Protein AF-A0A0R3S668-F1 (afdb_monomer_lite)

Organism: NCBI:txid1147741

Secondary structure (DSSP, 8-state):
-----------------------------TT-TTTTTHHHHHHHHHHHHHHHHHHHHTBTTB-HHHHSHHHHHHHHHHHHHHHT--S-B-TTS-BHHHHHHTSSSS-HHHHHHHIIIIIIIITTTGGGTEEEE--TTTT--EEEE-HHHHHHHHHHHHHHHHHHHHHHTT--HHHHHHHHHHHHHHHHHHHHHHHHSTT----HHHHT-

Radius of gyration: 26.22 Å; chains: 1; bounding box: 79×52×67 Å

Structure (mmCIF, N/CA/C/O backbone):
data_AF-A0A0R3S668-F1
#
_entry.id   AF-A0A0R3S668-F1
#
loop_
_atom_site.group_PDB
_atom_site.id
_atom_site.type_symbol
_atom_site.label_atom_id
_atom_site.label_alt_id
_atom_site.label_comp_id
_atom_site.label_asym_id
_atom_site.label_entity_id
_atom_site.label_seq_id
_atom_site.pdbx_PDB_ins_code
_atom_site.Cartn_x
_atom_site.Cartn_y
_atom_site.Cartn_z
_atom_site.occupancy
_atom_site.B_iso_or_equiv
_atom_site.auth_seq_id
_atom_site.auth_comp_id
_atom_site.auth_asym_id
_atom_site.auth_atom_id
_atom_site.pdbx_PDB_model_num
ATOM 1 N N . MET A 1 1 ? 61.914 35.971 29.737 1.00 39.00 1 MET A N 1
ATOM 2 C CA . MET A 1 1 ? 60.901 35.177 30.468 1.00 39.00 1 MET A CA 1
ATOM 3 C C . MET A 1 1 ? 59.552 35.846 30.285 1.00 39.00 1 MET A C 1
ATOM 5 O O . MET A 1 1 ? 59.518 37.068 30.284 1.00 39.00 1 MET A O 1
ATOM 9 N N . ASN A 1 2 ? 58.504 35.030 30.159 1.00 34.09 2 ASN A N 1
ATOM 10 C CA . ASN A 1 2 ? 57.073 35.350 30.029 1.00 34.09 2 ASN A CA 1
ATOM 11 C C . ASN A 1 2 ? 56.523 35.367 28.599 1.00 34.09 2 ASN A C 1
ATOM 13 O O . ASN A 1 2 ? 56.751 36.284 27.821 1.00 34.09 2 ASN A O 1
ATOM 17 N N . GLY A 1 3 ? 55.750 34.321 28.311 1.00 33.59 3 GLY A N 1
ATOM 18 C CA . GLY A 1 3 ? 54.949 34.140 27.106 1.00 33.59 3 GLY A CA 1
ATOM 19 C C . GLY A 1 3 ? 54.293 32.760 27.122 1.00 33.59 3 GLY A C 1
ATOM 20 O O . GLY A 1 3 ? 54.564 31.943 26.253 1.00 33.59 3 GLY A O 1
ATOM 21 N N . VAL A 1 4 ? 53.521 32.461 28.174 1.00 37.25 4 VAL A N 1
ATOM 22 C CA . VAL A 1 4 ? 52.758 31.210 28.303 1.00 37.25 4 VAL A CA 1
ATOM 23 C C . VAL A 1 4 ? 51.516 31.323 27.423 1.00 37.25 4 VAL A C 1
ATOM 25 O O . VAL A 1 4 ? 50.639 32.141 27.684 1.00 37.25 4 VAL A O 1
ATOM 28 N N . VAL A 1 5 ? 51.457 30.506 26.375 1.00 38.22 5 VAL A N 1
ATOM 29 C CA . VAL A 1 5 ? 50.280 30.327 25.522 1.00 38.22 5 VAL A CA 1
ATOM 30 C C . VAL A 1 5 ? 49.448 29.193 26.119 1.00 38.22 5 VAL A C 1
ATOM 32 O O . VAL A 1 5 ? 49.877 28.043 26.114 1.00 38.22 5 VAL A O 1
ATOM 35 N N . ALA A 1 6 ? 48.268 29.516 26.647 1.00 39.25 6 ALA A N 1
ATOM 36 C CA . ALA A 1 6 ? 47.275 28.544 27.094 1.00 39.25 6 ALA A CA 1
ATOM 37 C C . ALA A 1 6 ? 46.064 28.606 26.152 1.00 39.25 6 ALA A C 1
ATOM 39 O O . ALA A 1 6 ? 45.247 29.520 26.242 1.00 39.25 6 ALA A O 1
ATOM 40 N N . PHE A 1 7 ? 45.959 27.646 25.231 1.00 38.31 7 PHE A N 1
ATOM 41 C CA . PHE A 1 7 ? 44.744 27.416 24.449 1.00 38.31 7 PHE A CA 1
ATOM 42 C C . PHE A 1 7 ? 43.828 26.468 25.230 1.00 38.31 7 PHE A C 1
ATOM 44 O O . PHE A 1 7 ? 44.100 25.274 25.330 1.00 38.31 7 PHE A O 1
ATOM 51 N N . TYR A 1 8 ? 42.740 27.000 25.785 1.00 38.53 8 TYR A N 1
ATOM 52 C CA . TYR A 1 8 ? 41.638 26.202 26.319 1.00 38.53 8 TYR A CA 1
ATOM 53 C C . TYR A 1 8 ? 40.695 25.821 25.171 1.00 38.53 8 TYR A C 1
ATOM 55 O O . TYR A 1 8 ? 39.941 26.656 24.677 1.00 38.53 8 TYR A O 1
ATOM 63 N N . ALA A 1 9 ? 40.731 24.558 24.751 1.00 40.06 9 ALA A N 1
ATOM 64 C CA . ALA A 1 9 ? 39.712 23.966 23.890 1.00 40.06 9 ALA A CA 1
ATOM 65 C C . ALA A 1 9 ? 38.641 23.311 24.776 1.00 40.06 9 ALA A C 1
ATOM 67 O O . ALA A 1 9 ? 38.806 22.186 25.243 1.00 40.06 9 ALA A O 1
ATOM 68 N N . ILE A 1 10 ? 37.547 24.029 25.034 1.00 45.53 10 ILE A N 1
ATOM 69 C CA . ILE A 1 10 ? 36.353 23.460 25.667 1.00 45.53 10 ILE A CA 1
ATOM 70 C C . ILE A 1 10 ? 35.560 22.758 24.562 1.00 45.53 10 ILE A C 1
ATOM 72 O O . ILE A 1 10 ? 34.834 23.393 23.801 1.00 45.53 10 ILE A O 1
ATOM 76 N N . SER A 1 11 ? 35.736 21.443 24.445 1.00 50.91 11 SER A N 1
ATOM 77 C CA . SER A 1 11 ? 34.856 20.593 23.644 1.00 50.91 11 SER A CA 1
ATOM 78 C C . SER A 1 11 ? 33.615 20.257 24.472 1.00 50.91 11 SER A C 1
ATOM 80 O O . SER A 1 11 ? 33.647 19.444 25.393 1.00 50.91 11 SER A O 1
ATOM 82 N N . LEU A 1 12 ? 32.509 20.931 24.155 1.00 42.88 12 LEU A N 1
ATOM 83 C CA . LEU A 1 12 ? 31.169 20.554 24.591 1.00 42.88 12 LEU A CA 1
ATOM 84 C C . LEU A 1 12 ? 30.764 19.280 23.836 1.00 42.88 12 LEU A C 1
ATOM 86 O O . LEU A 1 12 ? 30.301 19.339 22.699 1.00 42.88 12 LEU A O 1
ATOM 90 N N . PHE A 1 13 ? 30.941 18.117 24.458 1.00 48.03 13 PHE A N 1
ATOM 91 C CA . PHE A 1 13 ? 30.256 16.906 24.021 1.00 48.03 13 PHE A CA 1
ATOM 92 C C . PHE A 1 13 ? 28.841 16.921 24.604 1.00 48.03 13 PHE A C 1
ATOM 94 O O . PHE A 1 13 ? 28.636 16.674 25.791 1.00 48.03 13 PHE A O 1
ATOM 101 N N . CYS A 1 14 ? 27.859 17.244 23.760 1.00 40.81 14 CYS A N 1
ATOM 102 C CA . CYS A 1 14 ? 26.459 16.942 24.025 1.00 40.81 14 CYS A CA 1
ATOM 103 C C . CYS A 1 14 ? 26.298 15.422 24.118 1.00 40.81 14 CYS A C 1
ATOM 105 O O . CYS A 1 14 ? 26.393 14.713 23.115 1.00 40.81 14 CYS A O 1
ATOM 107 N N . SER A 1 15 ? 26.036 14.925 25.321 1.00 38.84 15 SER A N 1
ATOM 108 C CA . SER A 1 15 ? 25.576 13.561 25.543 1.00 38.84 15 SER A CA 1
ATOM 109 C C . SER A 1 15 ? 24.189 13.395 24.918 1.00 38.84 15 SER A C 1
ATOM 111 O O . SER A 1 15 ? 23.182 13.758 25.520 1.00 38.84 15 SER A O 1
ATOM 113 N N . TYR A 1 16 ? 24.124 12.839 23.710 1.00 43.28 16 TYR A N 1
ATOM 114 C CA . TYR A 1 16 ? 22.892 12.243 23.204 1.00 43.28 16 TYR A CA 1
ATOM 115 C C . TYR A 1 16 ? 22.665 10.931 23.955 1.00 43.28 16 TYR A C 1
ATOM 117 O O . TYR A 1 16 ? 23.201 9.884 23.596 1.00 43.28 16 TYR A O 1
ATOM 125 N N . ALA A 1 17 ? 21.879 10.988 25.027 1.00 43.59 17 ALA A N 1
ATOM 126 C CA . ALA A 1 17 ? 21.266 9.794 25.581 1.00 43.59 17 ALA A CA 1
ATOM 127 C C . ALA A 1 17 ? 20.128 9.375 24.640 1.00 43.59 17 ALA A C 1
ATOM 129 O O . ALA A 1 17 ? 19.025 9.913 24.701 1.00 43.59 17 ALA A O 1
ATOM 130 N N . VAL A 1 18 ? 20.399 8.421 23.746 1.00 47.03 18 VAL A N 1
ATOM 131 C CA . VAL A 1 18 ? 19.343 7.670 23.057 1.00 47.03 18 VAL A CA 1
ATOM 132 C C . VAL A 1 18 ? 18.754 6.705 24.082 1.00 47.03 18 VAL A C 1
ATOM 134 O O . VAL A 1 18 ? 19.214 5.576 24.240 1.00 47.03 18 VAL A O 1
ATOM 137 N N . ALA A 1 19 ? 17.759 7.171 24.832 1.00 39.78 19 ALA A N 1
ATOM 138 C CA . ALA A 1 19 ? 16.913 6.296 25.625 1.00 39.78 19 ALA A CA 1
ATOM 139 C C . ALA A 1 19 ? 15.919 5.615 24.675 1.00 39.78 19 ALA A C 1
ATOM 141 O O . ALA A 1 19 ? 14.828 6.118 24.420 1.00 39.78 19 ALA A O 1
ATOM 142 N N . ASN A 1 20 ? 16.318 4.468 24.125 1.00 49.00 20 ASN A N 1
ATOM 143 C CA . ASN A 1 20 ? 15.404 3.548 23.458 1.00 49.00 20 ASN A CA 1
ATOM 144 C C . ASN A 1 20 ? 14.604 2.804 24.539 1.00 49.00 20 ASN A C 1
ATOM 146 O O . ASN A 1 20 ? 14.929 1.681 24.919 1.00 49.00 20 ASN A O 1
ATOM 150 N N . GLY A 1 21 ? 13.619 3.488 25.116 1.00 39.00 21 GLY A N 1
ATOM 151 C CA . GLY A 1 21 ? 12.690 2.925 26.084 1.00 39.00 21 GLY A CA 1
ATOM 152 C C . GLY A 1 21 ? 11.272 3.126 25.579 1.00 39.00 21 GLY A C 1
ATOM 153 O O . GLY A 1 21 ? 10.809 4.261 25.515 1.00 39.00 21 GLY A O 1
ATOM 154 N N . ARG A 1 22 ? 10.572 2.031 25.252 1.00 46.59 22 ARG A N 1
ATOM 155 C CA . ARG A 1 22 ? 9.103 2.015 25.238 1.00 46.59 22 ARG A CA 1
ATOM 156 C C . ARG A 1 22 ? 8.636 2.382 26.649 1.00 46.59 22 ARG A C 1
ATOM 158 O O . ARG A 1 22 ? 8.528 1.523 27.520 1.00 46.59 22 ARG A O 1
ATOM 165 N N . LEU A 1 23 ? 8.432 3.670 26.892 1.00 40.41 23 LEU A N 1
ATOM 166 C CA . LEU A 1 23 ? 7.664 4.150 28.027 1.00 40.41 23 LEU A CA 1
ATOM 167 C C . LEU A 1 23 ? 6.214 3.777 27.730 1.00 40.41 23 LEU A C 1
ATOM 169 O O . LEU A 1 23 ? 5.544 4.471 26.975 1.00 40.41 23 LEU A O 1
ATOM 173 N N . ASN A 1 24 ? 5.744 2.673 28.313 1.00 45.03 24 ASN A N 1
ATOM 174 C CA . ASN A 1 24 ? 4.315 2.453 28.506 1.00 45.03 24 ASN A CA 1
ATOM 175 C C . ASN A 1 24 ? 3.822 3.570 29.435 1.00 45.03 24 ASN A C 1
ATOM 177 O O . ASN A 1 24 ? 3.793 3.403 30.656 1.00 45.03 24 ASN A O 1
ATOM 181 N N . TYR A 1 25 ? 3.511 4.738 28.872 1.00 46.94 25 TYR A N 1
ATOM 182 C CA . TYR A 1 25 ? 2.896 5.841 29.595 1.00 46.94 25 TYR A CA 1
ATOM 183 C C . TYR A 1 25 ? 1.426 5.482 29.806 1.00 46.94 25 TYR A C 1
ATOM 185 O O . TYR A 1 25 ? 0.526 5.974 29.132 1.00 46.94 25 TYR A O 1
ATOM 193 N N . VAL A 1 26 ? 1.172 4.573 30.748 1.00 54.00 26 VAL A N 1
ATOM 194 C CA . VAL A 1 26 ? -0.156 4.481 31.341 1.00 54.00 26 VAL A CA 1
ATOM 195 C C . VAL A 1 26 ? -0.312 5.766 32.135 1.00 54.00 26 VAL A C 1
ATOM 197 O O . VAL A 1 26 ? 0.285 5.932 33.195 1.00 54.00 26 VAL A O 1
ATOM 200 N N . SER A 1 27 ? -1.060 6.706 31.569 1.00 54.19 27 SER A N 1
ATOM 201 C CA . SER A 1 27 ? -1.524 7.901 32.257 1.00 54.19 27 SER A CA 1
ATOM 202 C C . SER A 1 27 ? -2.141 7.480 33.598 1.00 54.19 27 SER A C 1
ATOM 204 O O . SER A 1 27 ? -3.252 6.947 33.660 1.00 54.19 27 SER A O 1
ATOM 206 N N . GLU A 1 28 ? -1.414 7.702 34.699 1.00 63.94 28 GLU A N 1
ATOM 207 C CA . GLU A 1 28 ? -1.924 7.512 36.066 1.00 63.94 28 GLU A CA 1
ATOM 208 C C . GLU A 1 28 ? -3.028 8.526 36.405 1.00 63.94 28 GLU A C 1
ATOM 210 O O . GLU A 1 28 ? -3.556 8.528 37.514 1.00 63.94 28 GLU A O 1
ATOM 215 N N . ASN A 1 29 ? -3.414 9.385 35.454 1.00 75.38 29 ASN A N 1
ATOM 216 C CA . ASN A 1 29 ? -4.524 10.297 35.619 1.00 75.38 29 ASN A CA 1
ATOM 217 C C . ASN A 1 29 ? -5.824 9.492 35.821 1.00 75.38 29 ASN A C 1
ATOM 219 O O . ASN A 1 29 ? -6.284 8.823 34.889 1.00 75.38 29 ASN A O 1
ATOM 223 N N . PRO A 1 30 ? -6.460 9.549 37.007 1.00 75.19 30 PRO A N 1
ATOM 224 C CA . PRO A 1 30 ? -7.712 8.841 37.270 1.00 75.19 30 PRO A CA 1
ATOM 225 C C . PRO A 1 30 ? -8.839 9.276 36.317 1.00 75.19 30 PRO A C 1
ATOM 227 O O . PRO A 1 30 ? -9.737 8.485 36.035 1.00 75.19 30 PRO A O 1
ATOM 230 N N . TRP A 1 31 ? -8.746 10.490 35.763 1.00 81.69 31 TRP A N 1
ATOM 231 C CA . TRP A 1 31 ? -9.715 11.076 34.836 1.00 81.69 31 TRP A CA 1
ATOM 232 C C . TRP A 1 31 ? -9.556 10.613 33.384 1.00 81.69 31 TRP A C 1
ATOM 234 O O . TRP A 1 31 ? -10.427 10.886 32.561 1.00 81.69 31 TRP A O 1
ATOM 244 N N . ASP A 1 32 ? -8.477 9.898 33.057 1.00 87.75 32 ASP A N 1
ATOM 245 C CA . ASP A 1 32 ? -8.320 9.274 31.746 1.00 87.75 32 ASP A CA 1
ATOM 246 C C . ASP A 1 32 ? -9.053 7.925 31.706 1.00 87.75 32 ASP A C 1
ATOM 248 O O . ASP A 1 32 ? -8.493 6.853 31.980 1.00 87.75 32 ASP A O 1
ATOM 252 N N . LEU A 1 33 ? -10.346 8.003 31.383 1.00 86.94 33 LEU A N 1
ATOM 253 C CA . LEU A 1 33 ? -11.232 6.843 31.274 1.00 86.94 33 LEU A CA 1
ATOM 254 C C . LEU A 1 33 ? -10.758 5.849 30.204 1.00 86.94 33 LEU A C 1
ATOM 256 O O . LEU A 1 33 ? -10.986 4.648 30.350 1.00 86.94 33 LEU A O 1
ATOM 260 N N . ASN A 1 34 ? -10.052 6.331 29.179 1.00 89.94 34 ASN A N 1
ATOM 261 C CA . ASN A 1 34 ? -9.664 5.557 28.002 1.00 89.94 34 ASN A CA 1
ATOM 262 C C . ASN A 1 34 ? -8.215 5.063 28.050 1.00 89.94 34 ASN A C 1
ATOM 264 O O . ASN A 1 34 ? -7.793 4.353 27.137 1.00 89.94 34 ASN A O 1
ATOM 268 N N . SER A 1 35 ? -7.486 5.345 29.137 1.00 91.75 35 SER A N 1
ATOM 269 C CA . SER A 1 35 ? -6.126 4.840 29.373 1.00 91.75 35 SER A CA 1
ATOM 270 C C . SER A 1 35 ? -5.938 3.334 29.106 1.00 91.75 35 SER A C 1
ATOM 272 O O . SER A 1 35 ? -4.890 2.981 28.567 1.00 91.75 35 SER A O 1
ATOM 274 N N . PRO A 1 36 ? -6.908 2.423 29.365 1.00 93.69 36 PRO A N 1
ATOM 275 C CA . PRO A 1 36 ? -6.738 1.007 29.018 1.00 93.69 36 PRO A CA 1
ATOM 276 C C . PRO A 1 36 ? -6.710 0.725 27.506 1.00 93.69 36 PRO A C 1
ATOM 278 O O . PRO A 1 36 ? -6.149 -0.283 27.080 1.00 93.69 36 PRO A O 1
ATOM 281 N N . CYS A 1 37 ? -7.310 1.596 26.691 1.00 94.38 37 CYS A N 1
ATOM 282 C CA . CYS A 1 37 ? -7.363 1.460 25.235 1.00 94.38 37 CYS A CA 1
ATOM 283 C C . CYS A 1 37 ? -6.139 2.079 24.539 1.00 94.38 37 CYS A C 1
ATOM 285 O O . CYS A 1 37 ? -5.852 1.745 23.389 1.00 94.38 37 CYS A O 1
ATOM 287 N N . GLN A 1 38 ? -5.407 2.953 25.236 1.00 93.88 38 GLN A N 1
ATOM 288 C CA . GLN A 1 38 ? -4.294 3.735 24.697 1.00 93.88 38 GLN A CA 1
ATOM 289 C C . GLN A 1 38 ? -3.182 2.891 24.037 1.00 93.88 38 GLN A C 1
ATOM 291 O O . GLN A 1 38 ? -2.801 3.229 22.916 1.00 93.88 38 GLN A O 1
ATOM 296 N N . PRO A 1 39 ? -2.712 1.764 24.614 1.00 95.56 39 PRO A N 1
ATOM 297 C CA . PRO A 1 39 ? -1.651 0.967 23.985 1.00 95.56 39 PRO A CA 1
ATOM 298 C C . PRO A 1 39 ? -2.033 0.432 22.596 1.00 95.56 39 PRO A C 1
ATOM 300 O O . PRO A 1 39 ? -1.203 0.343 21.698 1.00 95.56 39 PRO A O 1
ATOM 303 N N . TYR A 1 40 ? -3.314 0.119 22.387 1.00 96.50 40 TYR A N 1
ATOM 304 C CA . TYR A 1 40 ? -3.809 -0.372 21.100 1.00 96.50 40 TYR A CA 1
ATOM 305 C C . TYR A 1 40 ? -3.889 0.745 20.051 1.00 96.50 40 TYR A C 1
ATOM 307 O O . TYR A 1 40 ? -3.646 0.515 18.865 1.00 96.50 40 TYR A O 1
ATOM 315 N N . ILE A 1 41 ? -4.204 1.967 20.489 1.00 95.50 41 ILE A N 1
ATOM 316 C CA . ILE A 1 41 ? -4.167 3.161 19.637 1.00 95.50 41 ILE A CA 1
ATOM 317 C C . ILE A 1 41 ? -2.719 3.460 19.224 1.00 95.50 41 ILE A C 1
ATOM 319 O O . ILE A 1 41 ? -2.479 3.807 18.069 1.00 95.50 41 ILE A O 1
ATOM 323 N N . GLU A 1 42 ? -1.753 3.278 20.125 1.00 96.81 42 GLU A N 1
ATOM 324 C CA . GLU A 1 42 ? -0.323 3.444 19.834 1.00 96.81 42 GLU A CA 1
ATOM 325 C C . GLU A 1 42 ? 0.190 2.412 18.822 1.00 96.81 42 GLU A C 1
ATOM 327 O O . GLU A 1 42 ? 0.874 2.784 17.867 1.00 96.81 42 GLU A O 1
ATOM 332 N N . ASP A 1 43 ? -0.206 1.142 18.952 1.00 97.38 43 ASP A N 1
ATOM 333 C CA . ASP A 1 43 ? 0.117 0.108 17.960 1.00 97.38 43 ASP A CA 1
ATOM 334 C C . ASP A 1 43 ? -0.435 0.462 16.565 1.00 97.38 43 ASP A C 1
ATOM 336 O O . ASP A 1 43 ? 0.238 0.266 15.546 1.00 97.38 43 ASP A O 1
ATOM 340 N N . PHE A 1 44 ? -1.648 1.023 16.503 1.00 98.06 44 PHE A N 1
ATOM 341 C CA . PHE A 1 44 ? -2.222 1.524 15.253 1.00 98.06 44 PHE A CA 1
ATOM 342 C C . PHE A 1 44 ? -1.476 2.741 14.715 1.00 98.06 44 PHE A C 1
ATOM 344 O O . PHE A 1 44 ? -1.217 2.807 13.511 1.00 98.06 44 PHE A O 1
ATOM 351 N N . ALA A 1 45 ? -1.110 3.691 15.576 1.00 98.19 45 ALA A N 1
ATOM 352 C CA . ALA A 1 45 ? -0.341 4.868 15.188 1.00 98.19 45 ALA A CA 1
ATOM 353 C C . ALA A 1 45 ? 1.009 4.468 14.570 1.00 98.19 45 ALA A C 1
ATOM 355 O O . ALA A 1 45 ? 1.391 4.999 13.530 1.00 98.19 45 ALA A O 1
ATOM 356 N N . GLU A 1 46 ? 1.689 3.476 15.143 1.00 98.50 46 GLU A N 1
ATOM 357 C CA . GLU A 1 46 ? 2.963 2.970 14.627 1.00 98.50 46 GLU A CA 1
ATOM 358 C C . GLU A 1 46 ? 2.810 2.210 13.298 1.00 98.50 46 GLU A C 1
ATOM 360 O O . GLU A 1 46 ? 3.614 2.366 12.380 1.00 98.50 46 GLU A O 1
ATOM 365 N N . ALA A 1 47 ? 1.786 1.364 13.156 1.00 98.50 47 ALA A N 1
ATOM 366 C CA . ALA A 1 47 ? 1.558 0.643 11.901 1.00 98.50 47 ALA A CA 1
ATOM 367 C C . ALA A 1 47 ? 1.115 1.583 10.762 1.00 98.50 47 ALA A C 1
ATOM 369 O O . ALA A 1 47 ? 1.621 1.500 9.643 1.00 98.50 47 ALA A O 1
ATOM 370 N N . SER A 1 48 ? 0.205 2.517 11.049 1.00 98.44 48 SER A N 1
ATOM 371 C CA . SER A 1 48 ? -0.263 3.501 10.064 1.00 98.44 48 SER A CA 1
ATOM 372 C C . SER A 1 48 ? 0.831 4.491 9.660 1.00 98.44 48 SER A C 1
ATOM 374 O O . SER A 1 48 ? 0.948 4.806 8.473 1.00 98.44 48 SER A O 1
ATOM 376 N N . SER A 1 49 ? 1.680 4.933 10.597 1.00 98.56 49 SER A N 1
ATOM 377 C CA . SER A 1 49 ? 2.795 5.834 10.286 1.00 98.56 49 SER A CA 1
ATOM 378 C C . SER A 1 49 ? 3.805 5.184 9.341 1.00 98.56 49 SER A C 1
ATOM 380 O O . SER A 1 49 ? 4.254 5.836 8.396 1.00 98.56 49 SER A O 1
ATOM 382 N N . ARG A 1 50 ? 4.115 3.894 9.530 1.00 98.62 50 ARG A N 1
ATOM 383 C CA . ARG A 1 50 ? 5.011 3.144 8.640 1.00 98.62 50 ARG A CA 1
ATOM 384 C C . ARG A 1 50 ? 4.443 3.002 7.235 1.00 98.62 50 ARG A C 1
ATOM 386 O O . ARG A 1 50 ? 5.159 3.290 6.276 1.00 98.62 50 ARG A O 1
ATOM 393 N N . MET A 1 51 ? 3.157 2.676 7.109 1.00 98.31 51 MET A N 1
ATOM 394 C CA . MET A 1 51 ? 2.492 2.608 5.806 1.00 98.31 51 MET A CA 1
ATOM 395 C C . MET A 1 51 ? 2.493 3.967 5.086 1.00 98.31 51 MET A C 1
ATOM 397 O O . MET A 1 51 ? 2.896 4.056 3.925 1.00 98.31 51 MET A O 1
ATOM 401 N N . ILE A 1 52 ? 2.113 5.048 5.777 1.00 98.31 52 ILE A N 1
ATOM 402 C CA . ILE A 1 52 ? 2.119 6.409 5.208 1.00 98.31 52 ILE A CA 1
ATOM 403 C C . ILE A 1 52 ? 3.540 6.831 4.820 1.00 98.31 52 ILE A C 1
ATOM 405 O O . ILE A 1 52 ? 3.752 7.376 3.736 1.00 98.31 52 ILE A O 1
ATOM 409 N N . ARG A 1 53 ? 4.529 6.554 5.676 1.00 98.44 53 ARG A N 1
ATOM 410 C CA . ARG A 1 53 ? 5.940 6.840 5.396 1.00 98.44 53 ARG A CA 1
ATOM 411 C C . ARG A 1 53 ? 6.417 6.093 4.158 1.00 98.44 53 ARG A C 1
ATOM 413 O O . ARG A 1 53 ? 7.077 6.704 3.322 1.00 98.44 53 ARG A O 1
ATOM 420 N N . CYS A 1 54 ? 6.090 4.808 4.035 1.00 98.50 54 CYS A N 1
ATOM 421 C CA . CYS A 1 54 ? 6.445 4.022 2.861 1.00 98.50 54 CYS A CA 1
ATOM 422 C C . CYS A 1 54 ? 5.857 4.653 1.592 1.00 98.50 54 CYS A C 1
ATOM 424 O O . CYS A 1 54 ? 6.597 4.942 0.652 1.00 98.50 54 CYS A O 1
ATOM 426 N N . ALA A 1 55 ? 4.562 4.984 1.603 1.00 97.56 55 ALA A N 1
ATOM 427 C CA . ALA A 1 55 ? 3.909 5.624 0.465 1.00 97.56 55 ALA A CA 1
ATOM 428 C C . ALA A 1 55 ? 4.543 6.977 0.095 1.00 97.56 55 ALA A C 1
ATOM 430 O O . ALA A 1 55 ? 4.739 7.270 -1.083 1.00 97.56 55 ALA A O 1
ATOM 431 N N . ALA A 1 56 ? 4.920 7.786 1.089 1.00 97.31 56 ALA A N 1
ATOM 432 C CA . ALA A 1 56 ? 5.587 9.065 0.860 1.00 97.31 56 ALA A CA 1
ATOM 433 C C . ALA A 1 56 ? 6.992 8.899 0.248 1.00 97.31 56 ALA A C 1
ATOM 435 O O . ALA A 1 56 ? 7.347 9.634 -0.676 1.00 97.31 56 ALA A O 1
ATOM 436 N N . VAL A 1 57 ? 7.779 7.928 0.728 1.00 97.56 57 VAL A N 1
ATOM 437 C CA . VAL A 1 57 ? 9.124 7.623 0.200 1.00 97.56 57 VAL A CA 1
ATOM 438 C C . VAL A 1 57 ? 9.052 7.129 -1.246 1.00 97.56 57 VAL A C 1
ATOM 440 O O . VAL A 1 57 ? 9.864 7.535 -2.074 1.00 97.56 57 VAL A O 1
ATOM 443 N N . TYR A 1 58 ? 8.053 6.309 -1.562 1.00 95.44 58 TYR A N 1
ATOM 444 C CA . TYR A 1 58 ? 7.844 5.711 -2.881 1.00 95.44 58 TYR A CA 1
ATOM 445 C C . TYR A 1 58 ? 6.801 6.464 -3.719 1.00 95.44 58 TYR A C 1
ATOM 447 O O . TYR A 1 58 ? 6.049 5.857 -4.478 1.00 95.44 58 TYR A O 1
ATOM 455 N N . SER A 1 59 ? 6.743 7.792 -3.583 1.00 92.56 59 SER A N 1
ATOM 456 C CA . SER A 1 59 ? 5.776 8.645 -4.291 1.00 92.56 59 SER A CA 1
ATOM 457 C C . SER A 1 59 ? 6.257 9.149 -5.658 1.00 92.56 59 SER A C 1
ATOM 459 O O . SER A 1 59 ? 5.437 9.608 -6.451 1.00 92.56 59 SER A O 1
ATOM 461 N N . SER A 1 60 ? 7.562 9.076 -5.958 1.00 89.19 60 SER A N 1
ATOM 462 C CA . SER A 1 60 ? 8.138 9.634 -7.191 1.00 89.19 60 SER A CA 1
ATOM 463 C C . SER A 1 60 ? 9.280 8.776 -7.771 1.00 89.19 60 SER A C 1
ATOM 465 O O . SER A 1 60 ? 10.410 8.848 -7.280 1.00 89.19 60 SER A O 1
ATOM 467 N N . PRO A 1 61 ? 9.021 7.981 -8.831 1.00 88.31 61 PRO A N 1
ATOM 468 C CA . PRO A 1 61 ? 7.689 7.632 -9.332 1.00 88.31 61 PRO A CA 1
ATOM 469 C C . PRO A 1 61 ? 6.913 6.780 -8.304 1.00 88.31 61 PRO A C 1
ATOM 471 O O . PRO A 1 61 ? 7.550 6.123 -7.476 1.00 88.31 61 PRO A O 1
ATOM 474 N N . PRO A 1 62 ? 5.568 6.763 -8.349 1.00 90.62 62 PRO A N 1
ATOM 475 C CA . PRO A 1 62 ? 4.747 5.893 -7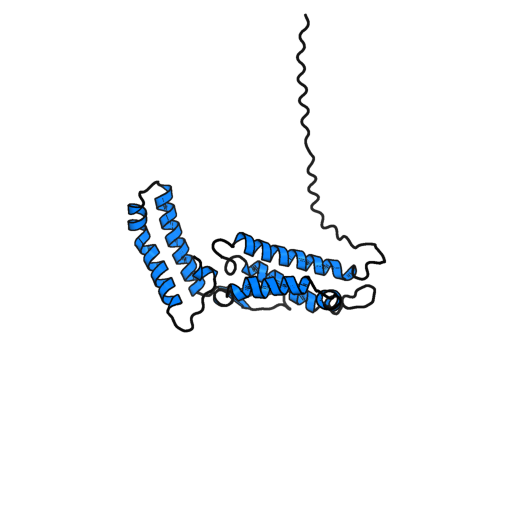.510 1.00 90.62 62 PRO A CA 1
ATOM 476 C C . PRO A 1 62 ? 5.183 4.421 -7.575 1.00 90.62 62 PRO A C 1
ATOM 478 O O . PRO A 1 62 ? 5.288 3.842 -8.659 1.00 90.62 62 PRO A O 1
ATOM 481 N N . LYS A 1 63 ? 5.475 3.839 -6.407 1.00 93.50 63 LYS A N 1
ATOM 482 C CA . LYS A 1 63 ? 5.913 2.444 -6.212 1.00 93.50 63 LYS A CA 1
ATOM 483 C C . LYS A 1 63 ? 5.302 1.812 -4.955 1.00 93.50 63 LYS A C 1
ATOM 485 O O . LYS A 1 63 ? 5.934 1.034 -4.245 1.00 93.50 63 LYS A O 1
ATOM 490 N N . VAL A 1 64 ? 4.078 2.212 -4.627 1.00 95.88 64 VAL A N 1
ATOM 491 C CA . VAL A 1 64 ? 3.425 1.853 -3.361 1.00 95.88 64 VAL A CA 1
ATOM 492 C C . VAL A 1 64 ? 3.050 0.375 -3.339 1.00 95.88 64 VAL A C 1
ATOM 494 O O . VAL A 1 64 ? 3.250 -0.294 -2.326 1.00 95.88 64 VAL A O 1
ATOM 497 N N . CYS A 1 65 ? 2.534 -0.158 -4.443 1.00 96.31 65 CYS A N 1
ATOM 498 C CA . CYS A 1 65 ? 2.033 -1.526 -4.478 1.00 96.31 65 CYS A CA 1
ATOM 499 C C . CYS A 1 65 ? 3.165 -2.555 -4.358 1.00 96.31 65 CYS A C 1
ATOM 501 O O . CYS A 1 65 ? 2.993 -3.562 -3.677 1.00 96.31 65 CYS A O 1
ATOM 503 N N . THR A 1 66 ? 4.333 -2.313 -4.957 1.00 94.31 66 THR A N 1
ATOM 504 C CA . THR A 1 66 ? 5.456 -3.266 -4.920 1.00 94.31 66 THR A CA 1
ATOM 505 C C . THR A 1 66 ? 6.383 -3.092 -3.716 1.00 94.31 66 THR A C 1
ATOM 507 O O . THR A 1 66 ? 7.072 -4.045 -3.353 1.00 94.31 66 THR A O 1
ATOM 510 N N . TYR A 1 67 ? 6.405 -1.920 -3.066 1.00 95.81 67 TYR A N 1
ATOM 511 C CA . TYR A 1 67 ? 7.301 -1.670 -1.921 1.00 95.81 67 TYR A CA 1
ATOM 512 C C . TYR A 1 67 ? 6.596 -1.559 -0.569 1.00 95.81 67 TYR A C 1
ATOM 514 O O . TYR A 1 67 ? 7.235 -1.787 0.454 1.00 95.81 67 TYR A O 1
ATOM 522 N N . CYS A 1 68 ? 5.301 -1.236 -0.534 1.00 97.94 68 CYS A N 1
ATOM 523 C CA . CYS A 1 68 ? 4.574 -0.993 0.717 1.00 97.94 68 CYS A CA 1
ATOM 524 C C . CYS A 1 68 ? 3.553 -2.083 1.061 1.00 97.94 68 CYS A C 1
ATOM 526 O O . CYS A 1 68 ? 2.777 -1.907 1.998 1.00 97.94 68 CYS A O 1
ATOM 528 N N . THR A 1 69 ? 3.544 -3.212 0.340 1.00 97.75 69 THR A N 1
ATOM 529 C CA . THR A 1 69 ? 2.606 -4.317 0.602 1.00 97.75 69 THR A CA 1
ATOM 530 C C . THR A 1 69 ? 2.710 -4.837 2.036 1.00 97.75 69 THR A C 1
ATOM 532 O O . THR A 1 69 ? 1.687 -4.992 2.699 1.00 97.75 69 THR A O 1
ATOM 535 N N . GLU A 1 70 ? 3.920 -5.068 2.549 1.00 97.50 70 GLU A N 1
ATOM 536 C CA . GLU A 1 70 ? 4.104 -5.583 3.912 1.00 97.50 70 GLU A CA 1
ATOM 537 C C . GLU A 1 70 ? 3.574 -4.607 4.971 1.00 97.50 70 GLU A C 1
ATOM 539 O O . GLU A 1 70 ? 2.853 -5.010 5.885 1.00 97.50 70 GLU A O 1
ATOM 544 N N . GLU A 1 71 ? 3.860 -3.312 4.810 1.00 98.38 71 GLU A N 1
ATOM 545 C CA . GLU A 1 71 ? 3.368 -2.270 5.715 1.00 98.38 71 GLU A CA 1
ATOM 546 C C . GLU A 1 71 ? 1.841 -2.146 5.654 1.00 98.38 71 GLU A C 1
ATOM 548 O O . GLU A 1 71 ? 1.188 -1.981 6.687 1.00 98.38 71 GLU A O 1
ATOM 553 N N . TYR A 1 72 ? 1.247 -2.302 4.467 1.00 98.44 72 TYR A N 1
ATOM 554 C CA . TYR A 1 72 ? -0.203 -2.336 4.306 1.00 98.44 72 TYR A CA 1
ATOM 555 C C . TYR A 1 72 ? -0.828 -3.548 5.010 1.00 98.44 72 TYR A C 1
ATOM 557 O O . TYR A 1 72 ? -1.816 -3.397 5.731 1.00 98.44 72 TYR A O 1
ATOM 565 N N . ILE A 1 73 ? -0.238 -4.741 4.872 1.00 98.38 73 ILE A N 1
ATOM 566 C CA . ILE A 1 73 ? -0.703 -5.957 5.559 1.00 98.38 73 ILE A CA 1
ATOM 567 C C . ILE A 1 73 ? -0.617 -5.785 7.079 1.00 98.38 73 ILE A C 1
ATOM 569 O O . ILE A 1 73 ? -1.594 -6.061 7.781 1.00 98.38 73 ILE A O 1
ATOM 573 N N . ALA A 1 74 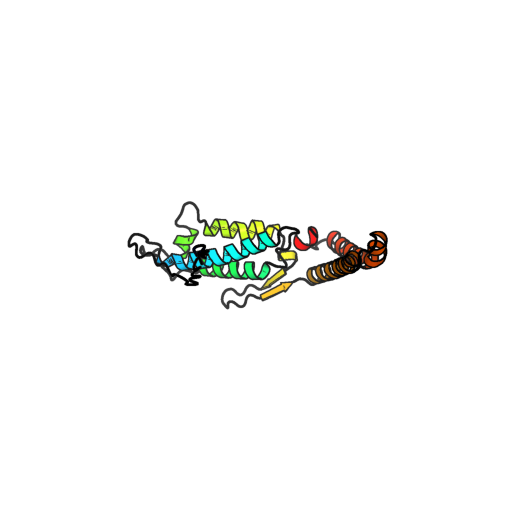? 0.512 -5.285 7.590 1.00 97.88 74 ALA A N 1
ATOM 574 C CA . ALA A 1 74 ? 0.700 -5.029 9.016 1.00 97.88 74 ALA A CA 1
ATOM 575 C C . ALA A 1 74 ? -0.336 -4.028 9.549 1.00 97.88 74 ALA A C 1
ATOM 577 O O . ALA A 1 74 ? -0.966 -4.267 10.583 1.00 97.88 74 ALA A O 1
ATOM 578 N N . PHE A 1 75 ? -0.574 -2.945 8.808 1.00 98.44 75 PHE A N 1
ATOM 579 C CA . PHE A 1 75 ? -1.614 -1.967 9.102 1.00 98.44 75 PHE A CA 1
ATOM 580 C C . PHE A 1 75 ? -3.016 -2.608 9.167 1.00 98.44 75 PHE A C 1
ATOM 582 O O . PHE A 1 75 ? -3.717 -2.447 10.172 1.00 98.44 75 PHE A O 1
ATOM 589 N N . LYS A 1 76 ? -3.414 -3.401 8.160 1.00 98.31 76 LYS A N 1
ATOM 590 C CA . LYS A 1 76 ? -4.724 -4.085 8.139 1.00 98.31 76 LYS A CA 1
ATOM 591 C C . LYS A 1 76 ? -4.864 -5.118 9.257 1.00 98.31 76 LYS A C 1
ATOM 593 O O . LYS A 1 76 ? -5.949 -5.268 9.818 1.00 98.31 76 LYS A O 1
ATOM 598 N N . GLN A 1 77 ? -3.777 -5.788 9.632 1.00 97.88 77 GLN A N 1
ATOM 599 C CA . GLN A 1 77 ? -3.765 -6.726 10.752 1.00 97.88 77 GLN A CA 1
ATOM 600 C C . GLN A 1 77 ? -4.039 -6.030 12.093 1.00 97.88 77 GLN A C 1
ATOM 602 O O . GLN A 1 77 ? -4.759 -6.590 12.927 1.00 97.88 77 GLN A O 1
ATOM 607 N N . ILE A 1 78 ? -3.490 -4.829 12.312 1.00 97.69 78 ILE A N 1
ATOM 608 C CA . ILE A 1 78 ? -3.799 -4.024 13.503 1.00 97.69 78 ILE A CA 1
ATOM 609 C C . ILE A 1 78 ? -5.236 -3.511 13.448 1.00 97.69 78 ILE A C 1
ATOM 611 O O . ILE A 1 78 ? -5.954 -3.658 14.434 1.00 97.69 78 ILE A O 1
ATOM 615 N N . GLU A 1 79 ? -5.695 -2.998 12.304 1.00 97.12 79 GLU A N 1
ATOM 616 C CA . GLU A 1 79 ? -7.087 -2.554 12.151 1.00 97.12 79 GLU A CA 1
ATOM 617 C C . GLU A 1 79 ? -8.082 -3.674 12.501 1.00 97.12 79 GLU A C 1
ATOM 619 O O . GLU A 1 79 ? -9.023 -3.465 13.270 1.00 97.12 79 GLU A O 1
ATOM 624 N N . TYR A 1 80 ? -7.849 -4.883 11.989 1.00 97.19 80 TYR A N 1
ATOM 625 C CA . TYR A 1 80 ? -8.664 -6.050 12.311 1.00 97.19 80 TYR A CA 1
ATOM 626 C C . TYR A 1 80 ? -8.674 -6.348 13.818 1.00 97.19 80 TYR A C 1
ATOM 628 O O . TYR A 1 80 ? -9.742 -6.564 14.397 1.00 97.19 80 TYR A O 1
ATOM 636 N N . LYS A 1 81 ? -7.501 -6.320 14.471 1.00 95.88 81 LYS A N 1
ATOM 637 C CA . LYS A 1 81 ? -7.389 -6.536 15.923 1.00 95.88 81 LYS A CA 1
ATOM 638 C C . LYS A 1 81 ? -8.181 -5.488 16.700 1.00 95.88 81 LYS A C 1
ATOM 640 O O . LYS A 1 81 ? -8.936 -5.872 17.587 1.00 95.88 81 LYS A O 1
ATOM 645 N N . LEU A 1 82 ? -8.070 -4.206 16.336 1.00 95.94 82 LEU A N 1
ATOM 646 C CA . LEU A 1 82 ? -8.795 -3.113 16.993 1.00 95.94 82 LEU A CA 1
ATOM 647 C C . LEU A 1 82 ? -10.310 -3.290 16.926 1.00 95.94 82 LEU A C 1
ATOM 649 O O . LEU A 1 82 ? -10.995 -3.119 17.934 1.00 95.94 82 LEU A O 1
ATOM 653 N N . ARG A 1 83 ? -10.841 -3.669 15.759 1.00 95.44 83 ARG A N 1
ATOM 654 C CA . ARG A 1 83 ? -12.285 -3.900 15.589 1.00 95.44 83 ARG A CA 1
ATOM 655 C C . ARG A 1 83 ? -12.802 -5.043 16.470 1.00 95.44 83 ARG A C 1
ATOM 657 O O . ARG A 1 83 ? -13.943 -4.977 16.919 1.00 95.44 83 ARG A O 1
ATOM 664 N N . LYS A 1 84 ? -11.953 -6.035 16.769 1.00 95.25 84 LYS A N 1
ATOM 665 C CA . LYS A 1 84 ? -12.257 -7.185 17.640 1.00 95.25 84 LYS A CA 1
ATOM 666 C C . LYS A 1 84 ? -11.862 -6.997 19.114 1.00 95.25 84 LYS A C 1
ATOM 668 O O .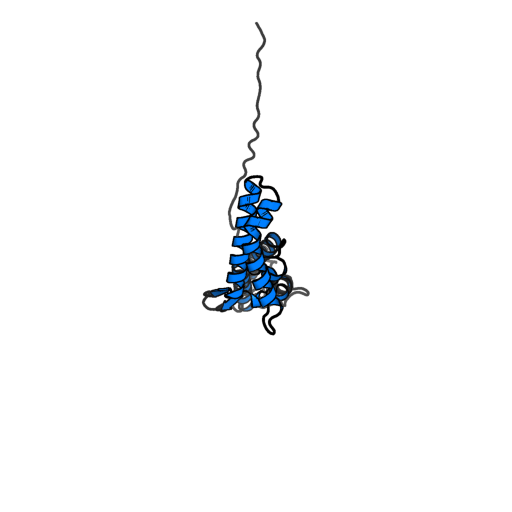 LYS A 1 84 ? -11.873 -7.967 19.872 1.00 95.25 84 LYS A O 1
ATOM 673 N N . LEU A 1 85 ? -11.538 -5.778 19.558 1.00 93.62 85 LEU A N 1
ATOM 674 C CA . LEU A 1 85 ? -11.292 -5.477 20.978 1.00 93.62 85 LEU A CA 1
ATOM 675 C C . LEU A 1 85 ? -12.600 -5.413 21.787 1.00 93.62 85 LEU A C 1
ATOM 677 O O . LEU A 1 85 ? -12.985 -4.364 22.302 1.00 93.62 85 LEU A O 1
ATOM 681 N N . GLU A 1 86 ? -13.276 -6.553 21.898 1.00 93.50 86 GLU A N 1
ATOM 682 C CA . GLU A 1 86 ? -14.543 -6.709 22.629 1.00 93.50 86 GLU A CA 1
ATOM 683 C C . GLU A 1 86 ? -14.331 -7.078 24.105 1.00 93.50 86 GLU A C 1
ATOM 685 O O . GLU A 1 86 ? -15.204 -6.851 24.933 1.00 93.50 86 GLU A O 1
ATOM 690 N N . ASN A 1 87 ? -13.151 -7.609 24.446 1.00 94.38 87 ASN A N 1
ATOM 691 C CA . ASN A 1 87 ? -12.809 -8.068 25.800 1.00 94.38 87 ASN A CA 1
ATOM 692 C C . ASN A 1 87 ? -11.925 -7.080 26.578 1.00 94.38 87 ASN A C 1
ATOM 694 O O . ASN A 1 87 ? -11.433 -7.405 27.658 1.00 94.38 87 ASN A O 1
ATOM 698 N N . VAL A 1 88 ? -11.681 -5.895 26.019 1.00 94.31 88 VAL A N 1
ATOM 699 C CA . VAL A 1 88 ? -10.892 -4.834 26.651 1.00 94.31 88 VAL A CA 1
ATOM 700 C C . VAL A 1 88 ? -11.804 -3.641 26.859 1.00 94.31 88 VAL A C 1
ATOM 702 O O . VAL A 1 88 ? -12.482 -3.212 25.926 1.00 94.31 88 VAL A O 1
ATOM 705 N N . PHE A 1 89 ? -11.809 -3.116 28.079 1.00 94.88 89 PHE A N 1
ATOM 706 C CA . PHE A 1 89 ? -12.749 -2.092 28.507 1.00 94.88 89 PHE A CA 1
ATOM 707 C C . PHE A 1 89 ? -12.016 -0.849 29.005 1.00 94.88 89 PHE A C 1
ATOM 709 O O . PHE A 1 89 ? -10.989 -0.946 29.682 1.00 94.88 89 PHE A O 1
ATOM 716 N N . SER A 1 90 ? -12.571 0.318 28.697 1.00 93.00 90 SER A N 1
ATOM 717 C CA . SER A 1 90 ? -12.265 1.570 29.386 1.00 93.00 90 SER A CA 1
ATOM 718 C C . SER A 1 90 ? -12.757 1.520 30.838 1.00 93.00 90 SER A C 1
ATOM 720 O O . SER A 1 90 ? -13.501 0.626 31.253 1.00 93.00 90 SER A O 1
ATOM 722 N N . ARG A 1 91 ? -12.349 2.504 31.645 1.00 91.94 91 ARG A N 1
ATOM 723 C CA . ARG A 1 91 ? -12.712 2.577 33.072 1.00 91.94 91 ARG A CA 1
ATOM 724 C C . ARG A 1 91 ? -14.207 2.795 33.315 1.00 91.94 91 ARG A C 1
ATOM 726 O O . ARG A 1 91 ? -14.688 2.496 34.401 1.00 91.94 91 ARG A O 1
ATOM 733 N N . ASP A 1 92 ? -14.932 3.296 32.320 1.00 91.56 92 ASP A N 1
ATOM 734 C CA . ASP A 1 92 ? -16.391 3.449 32.335 1.00 91.56 92 ASP A CA 1
ATOM 735 C C . ASP A 1 92 ? -17.139 2.219 31.780 1.00 91.56 92 ASP A C 1
ATOM 737 O O . ASP A 1 92 ? -18.349 2.277 31.573 1.00 91.56 92 ASP A O 1
ATOM 741 N N . ASN A 1 93 ? -16.433 1.097 31.578 1.00 93.06 93 ASN A N 1
ATOM 742 C CA . ASN A 1 93 ? -16.971 -0.173 31.090 1.00 93.06 93 ASN A CA 1
ATOM 743 C C . ASN A 1 93 ? -17.451 -0.150 29.622 1.00 93.06 93 ASN A C 1
ATOM 745 O O . ASN A 1 93 ? -18.204 -1.032 29.202 1.00 93.06 93 ASN A O 1
ATOM 749 N N . THR A 1 94 ? -16.998 0.821 28.822 1.00 93.88 94 THR A N 1
ATOM 750 C CA . THR A 1 94 ? -17.168 0.793 27.362 1.00 93.88 94 THR A CA 1
ATOM 751 C C . THR A 1 94 ? -16.101 -0.101 26.725 1.00 93.88 94 THR A C 1
ATOM 753 O O . THR A 1 94 ? -14.948 -0.112 27.146 1.00 93.88 94 THR A O 1
ATOM 756 N N . THR A 1 95 ? -16.449 -0.877 25.699 1.00 96.06 95 THR A N 1
ATOM 757 C CA . THR A 1 95 ? -15.457 -1.685 24.974 1.00 96.06 95 THR A CA 1
ATOM 758 C C . THR A 1 95 ? -14.511 -0.792 24.172 1.00 96.06 95 THR A C 1
ATOM 760 O O . THR A 1 95 ? -14.931 0.191 23.554 1.00 96.06 95 THR A O 1
ATOM 763 N N . CYS A 1 96 ? -13.224 -1.141 24.132 1.00 95.44 96 CYS A N 1
ATOM 764 C CA . CYS A 1 96 ? -12.223 -0.313 23.461 1.00 95.44 96 CYS A CA 1
ATOM 765 C C . CYS A 1 96 ? -12.483 -0.157 21.958 1.00 95.44 96 CYS A C 1
ATOM 767 O O . CYS A 1 96 ? -12.191 0.904 21.414 1.00 95.44 96 CYS A O 1
ATOM 769 N N . ASN A 1 97 ? -13.086 -1.142 21.281 1.00 95.12 97 ASN A N 1
ATOM 770 C CA . ASN A 1 97 ? -13.481 -0.966 19.880 1.00 95.12 97 ASN A CA 1
ATOM 771 C C . ASN A 1 97 ? -14.473 0.205 19.694 1.00 95.12 97 ASN A C 1
ATOM 773 O O . ASN A 1 97 ? -14.309 1.005 18.774 1.00 95.12 97 ASN A O 1
ATOM 777 N N . ARG A 1 98 ? -15.437 0.378 20.604 1.00 94.56 98 ARG A N 1
ATOM 778 C CA . ARG A 1 98 ? -16.399 1.489 20.576 1.00 94.56 98 ARG A CA 1
ATOM 779 C C . ARG A 1 98 ? -15.750 2.807 20.972 1.00 94.56 98 ARG A C 1
ATOM 781 O O . ARG A 1 98 ? -15.980 3.816 20.313 1.00 94.56 98 ARG A O 1
ATOM 788 N N . VAL A 1 99 ? -14.868 2.795 21.973 1.00 93.69 99 VAL A N 1
ATOM 789 C CA . VAL A 1 99 ? -14.063 3.975 22.341 1.00 93.69 99 VAL A CA 1
ATOM 790 C C . VAL A 1 99 ? -13.273 4.503 21.141 1.00 93.69 99 VAL A C 1
ATOM 792 O O . VAL A 1 99 ? -13.253 5.707 20.894 1.00 93.69 99 VAL A O 1
ATOM 795 N N . ILE A 1 100 ? -12.654 3.603 20.377 1.00 94.00 100 ILE A N 1
ATOM 796 C CA . ILE A 1 100 ? -11.778 3.947 19.254 1.00 94.00 100 ILE A CA 1
ATOM 797 C C . ILE A 1 100 ? -12.570 4.414 18.021 1.00 94.00 100 ILE A C 1
ATOM 799 O O . ILE A 1 100 ? -12.155 5.366 17.353 1.00 94.00 100 ILE A O 1
ATOM 803 N N . TYR A 1 101 ? -13.690 3.760 17.698 1.00 92.94 101 TYR A N 1
ATOM 804 C CA . TYR A 1 101 ? -14.401 3.987 16.433 1.00 92.94 101 TYR A CA 1
ATOM 805 C C . TYR A 1 101 ? -15.704 4.793 16.548 1.00 92.94 101 TYR A C 1
ATOM 807 O O . TYR A 1 101 ? -16.091 5.414 15.563 1.00 92.94 101 TYR A O 1
ATOM 815 N N . GLU A 1 102 ? -16.376 4.811 17.703 1.00 89.12 102 GLU A N 1
ATOM 816 C CA . GLU A 1 102 ? -17.770 5.283 17.819 1.00 89.12 102 GLU A CA 1
ATOM 817 C C . GLU A 1 102 ? -17.983 6.413 18.839 1.00 89.12 102 GLU A C 1
ATOM 819 O O . GLU A 1 102 ? -18.921 7.193 18.696 1.00 89.12 102 GLU A O 1
ATOM 824 N N . ASN A 1 103 ? -17.149 6.517 19.878 1.00 80.25 103 ASN A N 1
ATOM 825 C CA . ASN A 1 103 ? -17.429 7.395 21.025 1.00 80.25 103 ASN A CA 1
ATOM 826 C C . ASN A 1 103 ? -17.229 8.900 20.767 1.00 80.25 103 ASN A C 1
ATOM 828 O O . ASN A 1 103 ? -17.593 9.716 21.615 1.00 80.25 103 ASN A O 1
ATOM 832 N N . TYR A 1 104 ? -16.655 9.287 19.629 1.00 82.50 104 TYR A N 1
ATOM 833 C CA . TYR A 1 104 ? -16.327 10.677 19.312 1.00 82.50 104 TYR A CA 1
ATOM 834 C C . TYR A 1 104 ? -16.981 11.122 18.005 1.00 82.50 104 TYR A C 1
ATOM 836 O O . TYR A 1 104 ? -17.214 10.311 17.115 1.00 82.50 104 TYR A O 1
ATOM 844 N N . LEU A 1 105 ? -17.215 12.436 17.865 1.00 88.31 105 LEU A N 1
ATOM 845 C CA . LEU A 1 105 ? -17.745 13.036 16.630 1.00 88.31 105 LEU A CA 1
ATOM 846 C C . LEU A 1 105 ? -16.901 12.665 15.400 1.00 88.31 105 LEU A C 1
ATOM 848 O O . LEU A 1 105 ? -17.434 12.507 14.308 1.00 88.31 105 LEU A O 1
ATOM 852 N N . ILE A 1 106 ? -15.585 12.552 15.597 1.00 90.06 106 ILE A N 1
ATOM 853 C CA . ILE A 1 106 ? -14.619 12.136 14.585 1.00 90.06 106 ILE A CA 1
ATOM 854 C C . ILE A 1 106 ? -13.732 11.059 15.206 1.00 90.06 106 ILE A C 1
ATOM 856 O O . ILE A 1 106 ? -13.082 11.299 16.225 1.00 90.06 106 ILE A O 1
ATOM 860 N N . SER A 1 107 ? -13.667 9.892 14.567 1.00 93.56 107 SER A N 1
ATOM 861 C CA . SER A 1 107 ? -12.660 8.876 14.874 1.00 93.56 107 SER A CA 1
ATOM 862 C C . SER A 1 107 ? -11.461 9.073 13.952 1.00 93.56 107 SER A C 1
ATOM 864 O O . SER A 1 107 ? -11.484 8.666 12.792 1.00 93.56 107 SER A O 1
ATOM 866 N N . TYR A 1 108 ? -10.381 9.667 14.466 1.00 94.00 108 TYR A N 1
ATOM 867 C CA . TYR A 1 108 ? -9.143 9.821 13.691 1.00 94.00 108 TYR A CA 1
ATOM 868 C C . TYR A 1 108 ? -8.560 8.474 13.246 1.00 94.00 108 TYR A C 1
ATOM 870 O O . TYR A 1 108 ? -7.986 8.388 12.166 1.00 94.00 108 TYR A O 1
ATOM 878 N N . VAL A 1 109 ? -8.754 7.407 14.029 1.00 95.62 109 VAL A N 1
ATOM 879 C CA . VAL A 1 109 ? -8.379 6.042 13.630 1.00 95.62 109 VAL A CA 1
ATOM 880 C C . VAL A 1 109 ? -9.162 5.611 12.386 1.00 95.62 109 VAL A C 1
ATOM 882 O O . VAL A 1 109 ? -8.572 5.076 11.446 1.00 95.62 109 VAL A O 1
ATOM 885 N N . SER A 1 110 ? -10.468 5.889 12.337 1.00 95.94 110 SER A N 1
ATOM 886 C CA . SER A 1 110 ? -11.298 5.618 11.157 1.00 95.94 110 SER A CA 1
ATOM 887 C C . SER A 1 110 ? -10.885 6.457 9.943 1.00 95.94 110 SER A C 1
ATOM 889 O O . SER A 1 110 ? -10.754 5.912 8.846 1.00 95.94 110 SER A O 1
ATOM 891 N N . GLU A 1 111 ? -10.628 7.755 10.124 1.00 96.25 111 GLU A N 1
ATOM 892 C CA . GLU A 1 111 ? -10.215 8.663 9.040 1.00 96.25 111 GLU A CA 1
ATOM 893 C C . GLU A 1 111 ? -8.858 8.271 8.442 1.00 96.25 111 GLU A C 1
ATOM 895 O O . GLU A 1 111 ? -8.705 8.160 7.221 1.00 96.25 111 GLU A O 1
ATOM 900 N N . VAL A 1 112 ? -7.873 7.987 9.299 1.00 97.69 112 VAL A N 1
ATOM 901 C CA . VAL A 1 112 ? -6.552 7.506 8.871 1.00 97.69 112 VAL A CA 1
ATOM 902 C C . VAL A 1 112 ? -6.684 6.162 8.166 1.00 97.69 112 VAL A C 1
ATOM 904 O O . VAL A 1 112 ? -6.096 5.974 7.099 1.00 97.69 112 VAL A O 1
ATOM 907 N N . SER A 1 113 ? -7.492 5.242 8.705 1.00 97.94 113 SER A N 1
ATOM 908 C CA . SER A 1 113 ? -7.689 3.937 8.073 1.00 97.94 113 SER A CA 1
ATOM 909 C C . SER A 1 113 ? -8.316 4.041 6.684 1.00 97.94 113 SER A C 1
ATOM 911 O O . SER A 1 113 ? -7.849 3.414 5.725 1.00 97.94 113 SER A O 1
ATOM 913 N N . THR A 1 114 ? -9.336 4.889 6.563 1.00 97.75 114 THR A N 1
ATOM 914 C CA . THR A 1 114 ? -10.023 5.162 5.298 1.00 97.75 114 THR A CA 1
ATOM 915 C C . THR A 1 114 ? -9.075 5.801 4.291 1.00 97.75 114 THR A C 1
ATOM 917 O O . THR A 1 114 ? -9.073 5.407 3.127 1.00 97.75 114 THR A O 1
ATOM 920 N N . THR A 1 115 ? -8.217 6.721 4.735 1.00 98.19 115 THR A N 1
ATOM 921 C CA . THR A 1 115 ? -7.209 7.367 3.884 1.00 98.19 115 THR A CA 1
ATOM 922 C C . THR A 1 115 ? -6.185 6.362 3.359 1.00 98.19 115 THR A C 1
ATOM 924 O O . THR A 1 115 ? -5.911 6.336 2.160 1.00 98.19 115 THR A O 1
ATOM 927 N N . ILE A 1 116 ? -5.638 5.501 4.222 1.00 98.50 116 ILE A N 1
ATOM 928 C CA . ILE A 1 116 ? -4.669 4.476 3.804 1.00 98.50 116 ILE A CA 1
ATOM 929 C C . ILE A 1 116 ? -5.319 3.474 2.844 1.00 98.50 116 ILE A C 1
ATOM 931 O O . ILE A 1 116 ? -4.744 3.138 1.810 1.00 98.50 116 ILE A O 1
ATOM 935 N N . THR A 1 117 ? -6.527 3.011 3.163 1.00 98.38 117 THR A N 1
ATOM 936 C CA . THR A 1 117 ? -7.223 2.007 2.349 1.00 98.38 117 THR A CA 1
ATOM 937 C C . THR A 1 117 ? -7.654 2.588 1.003 1.00 98.38 117 THR A C 1
ATOM 939 O O . THR A 1 117 ? -7.277 2.062 -0.038 1.00 98.38 117 THR A O 1
ATOM 942 N N . THR A 1 118 ? -8.373 3.706 1.009 1.00 97.94 118 THR A N 1
ATOM 943 C CA . THR A 1 118 ? -9.003 4.252 -0.200 1.00 97.94 118 THR A CA 1
ATOM 944 C C . THR A 1 118 ? -8.018 5.097 -1.004 1.00 97.94 118 THR A C 1
ATOM 946 O O . THR A 1 118 ? -7.751 4.839 -2.177 1.00 97.94 118 THR A O 1
ATOM 949 N N . SER A 1 119 ? -7.435 6.113 -0.364 1.00 96.56 119 SER A N 1
ATOM 950 C CA . SER A 1 119 ? -6.659 7.142 -1.062 1.00 96.56 119 SER A CA 1
ATOM 951 C C . SER A 1 119 ? -5.264 6.677 -1.463 1.00 96.56 119 SER A C 1
ATOM 953 O O . SER A 1 119 ? -4.752 7.141 -2.478 1.00 96.56 119 SER A O 1
ATOM 955 N N . ILE A 1 120 ? -4.652 5.781 -0.681 1.00 97.12 120 ILE A N 1
ATOM 956 C CA . ILE A 1 120 ? -3.306 5.266 -0.956 1.00 97.12 120 ILE A CA 1
ATOM 957 C C . ILE A 1 120 ? -3.379 3.927 -1.693 1.00 97.12 120 ILE A C 1
ATOM 959 O O . ILE A 1 120 ? -2.808 3.803 -2.773 1.00 97.12 120 ILE A O 1
ATOM 963 N N . TRP A 1 121 ? -4.069 2.925 -1.146 1.00 97.81 121 TRP A N 1
ATOM 964 C CA . TRP A 1 121 ? -4.018 1.564 -1.688 1.00 97.81 121 TRP A CA 1
ATOM 965 C C . TRP A 1 121 ? -4.961 1.334 -2.882 1.00 97.81 121 TRP A C 1
ATOM 967 O O . TRP A 1 121 ? -4.520 0.916 -3.957 1.00 97.81 121 TRP A O 1
ATOM 977 N N . GLU A 1 122 ? -6.254 1.625 -2.725 1.00 96.75 122 GLU A N 1
ATOM 978 C CA . GLU A 1 122 ? -7.273 1.366 -3.754 1.00 96.75 122 GLU A CA 1
ATOM 979 C C . GLU A 1 122 ? -7.138 2.291 -4.966 1.00 96.75 122 GLU A C 1
ATOM 981 O O . GLU A 1 122 ? -7.158 1.808 -6.099 1.00 96.75 122 GLU A O 1
ATOM 986 N N . ASN A 1 123 ? -6.906 3.591 -4.757 1.00 95.31 123 ASN A N 1
ATOM 987 C CA . ASN A 1 123 ? -6.652 4.533 -5.854 1.00 95.31 123 ASN A CA 1
ATOM 988 C C . ASN A 1 123 ? -5.370 4.198 -6.637 1.00 95.31 123 ASN A C 1
ATOM 990 O O . ASN A 1 123 ? -5.301 4.445 -7.843 1.00 95.31 123 ASN A O 1
ATOM 994 N N . SER A 1 124 ? -4.382 3.566 -5.991 1.00 95.38 124 SER A N 1
ATOM 995 C CA . SER A 1 124 ? -3.197 3.024 -6.674 1.00 95.38 124 SER A CA 1
ATOM 996 C C . SER A 1 124 ? -3.478 1.715 -7.418 1.00 95.38 124 SER A C 1
ATOM 998 O O . SER A 1 124 ? -2.594 1.190 -8.096 1.00 95.38 124 SER A O 1
ATOM 1000 N N . ARG A 1 125 ? -4.701 1.174 -7.325 1.00 95.75 125 ARG A N 1
ATOM 1001 C CA . ARG A 1 125 ? -5.134 -0.086 -7.948 1.00 95.75 125 ARG A CA 1
ATOM 1002 C C . ARG A 1 125 ? -4.219 -1.260 -7.593 1.00 95.75 125 ARG A C 1
ATOM 1004 O O . ARG A 1 125 ? -3.967 -2.130 -8.427 1.00 95.75 125 ARG A O 1
ATOM 1011 N N . CYS A 1 126 ? -3.729 -1.317 -6.352 1.00 96.75 126 CYS A N 1
ATOM 1012 C CA . CYS A 1 126 ? -2.756 -2.336 -5.947 1.00 96.75 126 CYS A CA 1
ATOM 1013 C C . CYS A 1 126 ? -3.278 -3.773 -6.072 1.00 96.75 126 CYS A C 1
ATOM 1015 O O . CYS A 1 126 ? -2.495 -4.672 -6.366 1.00 96.75 126 CYS A O 1
ATOM 1017 N N . SER A 1 127 ? -4.595 -3.988 -5.996 1.00 95.25 127 SER A N 1
ATOM 1018 C CA . SER A 1 127 ? -5.233 -5.283 -6.288 1.00 95.25 127 SER A CA 1
ATOM 1019 C C . SER A 1 127 ? -4.978 -5.814 -7.706 1.00 95.25 127 SER A C 1
ATOM 1021 O O . SER A 1 127 ? -5.222 -6.989 -7.962 1.00 95.25 127 SER A O 1
ATOM 1023 N N . SER A 1 128 ? -4.489 -4.972 -8.623 1.00 94.12 128 SER A N 1
ATOM 1024 C CA . SER A 1 128 ? -4.093 -5.356 -9.986 1.00 94.12 128 SER A CA 1
ATOM 1025 C C . SER A 1 128 ? -2.627 -5.784 -10.095 1.00 94.12 128 SER A C 1
ATOM 1027 O O . SER A 1 128 ? -2.222 -6.298 -11.130 1.00 94.12 128 SER A O 1
ATOM 1029 N N . CYS A 1 129 ? -1.823 -5.574 -9.050 1.00 93.81 129 CYS A N 1
ATOM 1030 C CA . CYS A 1 129 ? -0.403 -5.936 -9.027 1.00 93.81 129 CYS A CA 1
ATOM 1031 C C . CYS A 1 129 ? -0.060 -6.973 -7.962 1.00 93.81 129 CYS A C 1
ATOM 1033 O O . CYS A 1 129 ? 0.839 -7.786 -8.169 1.00 93.81 129 CYS A O 1
ATOM 1035 N N . VAL A 1 130 ? -0.796 -6.983 -6.853 1.00 96.25 130 VAL A N 1
ATOM 1036 C CA . VAL A 1 130 ? -0.605 -7.926 -5.759 1.00 96.25 130 VAL A CA 1
ATOM 1037 C C . VAL A 1 130 ? -1.910 -8.632 -5.417 1.00 96.25 130 VAL A C 1
ATOM 1039 O O . VAL A 1 130 ? -2.977 -8.019 -5.355 1.00 96.25 130 VAL A O 1
ATOM 1042 N N . ASN A 1 131 ? -1.808 -9.935 -5.180 1.00 96.56 131 ASN A N 1
ATOM 1043 C CA . ASN A 1 131 ? -2.856 -10.745 -4.587 1.00 96.56 131 ASN A CA 1
ATOM 1044 C C . ASN A 1 131 ? -2.496 -11.020 -3.123 1.00 96.56 131 ASN A C 1
ATOM 1046 O O . ASN A 1 131 ? -1.426 -11.563 -2.852 1.00 96.56 131 ASN A O 1
ATOM 1050 N N . ILE A 1 132 ? -3.378 -10.646 -2.196 1.00 97.31 132 ILE A N 1
ATOM 1051 C CA . ILE A 1 132 ? -3.185 -10.841 -0.755 1.00 97.31 132 ILE A CA 1
ATOM 1052 C C . ILE A 1 132 ? -4.201 -11.872 -0.260 1.00 97.31 132 ILE A C 1
ATOM 1054 O O . ILE A 1 132 ? -5.411 -11.665 -0.377 1.00 97.31 132 ILE A O 1
ATOM 1058 N N . SER A 1 133 ? -3.707 -12.965 0.322 1.00 97.12 133 SER A N 1
ATOM 1059 C CA . SER A 1 133 ? -4.516 -13.992 0.980 1.00 97.12 133 SER A CA 1
ATOM 1060 C C . SER A 1 133 ? -4.650 -13.666 2.464 1.00 97.12 133 SER A C 1
ATOM 1062 O O . SER A 1 133 ? -3.771 -13.971 3.271 1.00 97.12 133 SER A O 1
ATOM 1064 N N . TRP A 1 134 ? -5.747 -12.998 2.819 1.00 96.56 134 TRP A N 1
ATOM 1065 C CA . TRP A 1 134 ? -6.002 -12.537 4.182 1.00 96.56 134 TRP A CA 1
ATOM 1066 C C . TRP A 1 134 ? -6.286 -13.697 5.144 1.00 96.56 134 TRP A C 1
ATOM 1068 O O . TRP A 1 134 ? -7.277 -14.412 4.997 1.00 96.56 134 TRP A O 1
ATOM 1078 N N . HIS A 1 135 ? -5.453 -13.822 6.178 1.00 95.19 135 HIS A N 1
ATOM 1079 C CA . HIS A 1 135 ? -5.614 -14.781 7.275 1.00 95.19 135 HIS A CA 1
ATOM 1080 C C . HIS A 1 135 ? -5.373 -14.082 8.617 1.00 95.19 135 HIS A C 1
ATOM 1082 O O . HIS A 1 135 ? -4.387 -14.329 9.320 1.00 95.19 135 HIS A O 1
ATOM 1088 N N . PHE A 1 136 ? -6.271 -13.154 8.954 1.00 94.62 136 PHE A N 1
ATOM 1089 C CA . PHE A 1 136 ? -6.108 -12.255 10.097 1.00 94.62 136 PHE A CA 1
ATOM 1090 C C . PHE A 1 136 ? -6.122 -12.969 11.455 1.00 94.62 136 PHE A C 1
ATOM 1092 O O . PHE A 1 136 ? -5.484 -12.513 12.404 1.00 94.62 136 PHE A O 1
ATOM 1099 N N . GLU A 1 137 ? -6.857 -14.072 11.558 1.00 93.31 137 GLU A N 1
ATOM 1100 C CA . GLU A 1 137 ? -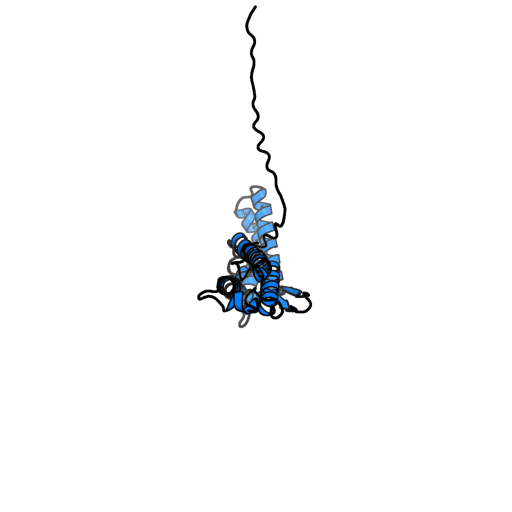7.050 -14.884 12.759 1.00 93.31 137 GLU A CA 1
ATOM 1101 C C . GLU A 1 137 ? -5.775 -15.626 13.157 1.00 93.31 137 GLU A C 1
ATOM 1103 O O . GLU A 1 137 ? -5.465 -15.734 14.341 1.00 93.31 137 GLU A O 1
ATOM 1108 N N . THR A 1 138 ? -5.035 -16.131 12.168 1.00 91.44 138 THR A N 1
ATOM 1109 C CA . THR A 1 138 ? -3.801 -16.897 12.380 1.00 91.44 138 THR A CA 1
ATOM 1110 C C . THR A 1 138 ? -2.550 -16.037 12.255 1.00 91.44 138 THR A C 1
ATOM 1112 O O . THR A 1 138 ? -1.462 -16.541 12.506 1.00 91.44 138 THR A O 1
ATOM 1115 N N . ASN A 1 139 ? -2.689 -14.760 11.873 1.00 89.69 139 ASN A N 1
ATOM 1116 C CA . ASN A 1 139 ? -1.577 -13.851 11.581 1.00 89.69 139 ASN A CA 1
ATOM 1117 C C . ASN A 1 139 ? -0.611 -14.406 10.510 1.00 89.69 139 ASN A C 1
ATOM 1119 O O . ASN A 1 139 ? 0.581 -14.113 10.535 1.00 89.69 139 ASN A O 1
ATOM 1123 N N . ASN A 1 140 ? -1.142 -15.203 9.574 1.00 91.44 140 ASN A N 1
ATOM 1124 C CA . ASN A 1 140 ? -0.396 -15.841 8.481 1.00 91.44 140 ASN A CA 1
ATOM 1125 C C . ASN A 1 140 ? -0.885 -15.310 7.127 1.00 91.44 140 ASN A C 1
ATOM 1127 O O . ASN A 1 140 ? -1.130 -16.077 6.201 1.00 91.44 140 ASN A O 1
ATOM 1131 N N . THR A 1 141 ? -1.134 -14.002 7.040 1.00 94.56 141 THR A N 1
ATOM 1132 C CA . THR A 1 141 ? -1.500 -13.374 5.767 1.00 94.56 141 THR A CA 1
ATOM 1133 C C . THR A 1 141 ? -0.310 -13.468 4.818 1.00 94.56 141 THR A C 1
ATOM 1135 O O . THR A 1 141 ? 0.793 -13.049 5.164 1.00 94.56 141 THR A O 1
ATOM 1138 N N . GLU A 1 142 ? -0.544 -13.999 3.624 1.00 96.00 142 GLU A N 1
ATOM 1139 C CA . GLU A 1 142 ? 0.466 -14.158 2.576 1.00 96.00 142 GLU A CA 1
ATOM 1140 C C . GLU A 1 142 ? 0.117 -13.279 1.376 1.00 96.00 142 GLU A C 1
ATOM 1142 O O . GLU A 1 142 ? -1.040 -12.892 1.185 1.00 96.00 142 GLU A O 1
ATOM 1147 N N . TYR A 1 143 ? 1.104 -12.972 0.539 1.00 96.88 143 TYR A N 1
ATOM 1148 C CA . TYR A 1 143 ? 0.868 -12.245 -0.699 1.00 96.88 143 TYR A CA 1
ATOM 1149 C C . TYR A 1 143 ? 1.792 -12.710 -1.820 1.00 96.88 143 TYR A C 1
ATOM 1151 O O . TYR A 1 143 ? 2.885 -13.225 -1.584 1.00 96.88 143 TYR A O 1
ATOM 1159 N N . ALA A 1 144 ? 1.346 -12.502 -3.054 1.00 97.06 144 ALA A N 1
ATOM 1160 C CA . ALA A 1 144 ? 2.134 -12.747 -4.250 1.00 97.06 144 ALA A CA 1
ATOM 1161 C C . ALA A 1 144 ? 1.842 -11.679 -5.305 1.00 97.06 144 ALA A C 1
ATOM 1163 O O . ALA A 1 144 ? 0.693 -11.274 -5.498 1.00 97.06 144 ALA A O 1
ATOM 1164 N N . TYR A 1 145 ? 2.880 -11.241 -6.013 1.00 95.50 145 TYR A N 1
ATOM 1165 C CA . TYR A 1 145 ? 2.716 -10.363 -7.167 1.00 95.50 145 TYR A CA 1
ATOM 1166 C C . TYR A 1 145 ? 2.235 -11.150 -8.381 1.00 95.50 145 TYR A C 1
ATOM 1168 O O . TYR A 1 145 ? 2.623 -12.303 -8.588 1.00 95.50 145 TYR A O 1
ATOM 1176 N N . TYR A 1 146 ? 1.414 -10.518 -9.216 1.00 93.69 146 TYR A N 1
ATOM 1177 C CA . TYR A 1 146 ? 1.036 -11.126 -10.484 1.00 93.69 146 TYR A CA 1
ATOM 1178 C C . TYR A 1 146 ? 2.246 -11.239 -11.412 1.00 93.69 146 TYR A C 1
ATOM 1180 O O . TYR A 1 146 ? 3.132 -10.382 -11.439 1.00 93.69 146 TYR A O 1
ATOM 1188 N N . ASN A 1 147 ? 2.252 -12.293 -12.231 1.00 92.62 147 ASN A N 1
ATOM 1189 C CA . ASN A 1 147 ? 3.336 -12.556 -13.176 1.00 92.62 147 ASN A CA 1
ATOM 1190 C C . ASN A 1 147 ? 3.614 -11.368 -14.104 1.00 92.62 147 ASN A C 1
ATOM 1192 O O . ASN A 1 147 ? 4.766 -11.132 -14.455 1.00 92.62 147 ASN A O 1
ATOM 1196 N N . ASP A 1 148 ? 2.584 -10.624 -14.503 1.00 90.31 148 ASP A N 1
ATOM 1197 C CA . ASP A 1 148 ? 2.750 -9.488 -15.407 1.00 90.31 148 ASP A CA 1
ATOM 1198 C C . ASP A 1 148 ? 3.405 -8.287 -14.717 1.00 90.31 148 ASP A C 1
ATOM 1200 O O . ASP A 1 148 ? 4.250 -7.631 -15.325 1.00 90.31 148 ASP A O 1
ATOM 1204 N N . THR A 1 149 ? 3.131 -8.070 -13.428 1.00 91.88 149 THR A N 1
ATOM 1205 C CA . THR A 1 149 ? 3.847 -7.092 -12.595 1.00 91.88 149 THR A CA 1
ATOM 1206 C C . THR A 1 149 ? 5.329 -7.445 -12.500 1.00 91.88 149 THR A C 1
ATOM 1208 O O . THR A 1 149 ? 6.179 -6.605 -12.786 1.00 91.88 149 THR A O 1
ATOM 1211 N N . ILE A 1 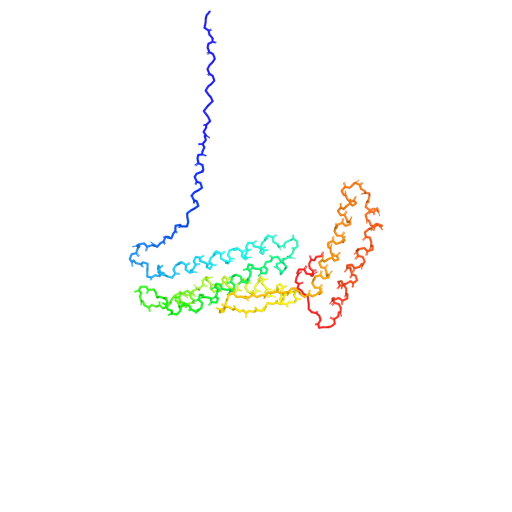150 ? 5.643 -8.709 -12.195 1.00 93.19 150 ILE A N 1
ATOM 1212 C CA . ILE A 1 150 ? 7.028 -9.199 -12.104 1.00 93.19 150 ILE A CA 1
ATOM 1213 C C . ILE A 1 150 ? 7.745 -9.055 -13.457 1.00 93.19 150 ILE A C 1
ATOM 1215 O O . ILE A 1 150 ? 8.893 -8.616 -13.526 1.00 93.19 150 ILE A O 1
ATOM 1219 N N . LYS A 1 151 ? 7.077 -9.406 -14.563 1.00 93.56 151 LYS A N 1
ATOM 1220 C CA . LYS A 1 151 ? 7.636 -9.260 -15.917 1.00 93.56 151 LYS A CA 1
ATOM 1221 C C . LYS A 1 151 ? 7.907 -7.802 -16.274 1.00 93.56 151 LYS A C 1
ATOM 1223 O O . LYS A 1 151 ? 8.971 -7.526 -16.828 1.00 93.56 151 LYS A O 1
ATOM 1228 N N . PHE A 1 152 ? 6.974 -6.895 -15.977 1.00 92.94 152 PHE A N 1
ATOM 1229 C CA . PHE A 1 152 ? 7.163 -5.461 -16.201 1.00 92.94 152 PHE A CA 1
ATOM 1230 C C . PHE A 1 152 ? 8.386 -4.950 -15.442 1.00 92.94 152 PHE A C 1
ATOM 1232 O O . PHE A 1 152 ? 9.269 -4.328 -16.029 1.00 92.94 152 PHE A O 1
ATOM 1239 N N . GLU A 1 153 ? 8.462 -5.267 -14.150 1.00 92.31 153 GLU A N 1
ATOM 1240 C CA . GLU A 1 153 ? 9.533 -4.811 -13.272 1.00 92.31 153 GLU A CA 1
ATOM 1241 C C . GLU A 1 153 ? 10.909 -5.325 -13.731 1.00 92.31 153 GLU A C 1
ATOM 1243 O O . GLU A 1 153 ? 11.861 -4.548 -13.823 1.00 92.31 153 GLU A O 1
ATOM 1248 N N . ASN A 1 154 ? 11.008 -6.596 -14.128 1.00 94.94 154 ASN A N 1
ATOM 1249 C CA . ASN A 1 154 ? 12.248 -7.152 -14.674 1.00 94.94 154 ASN A CA 1
ATOM 1250 C C . ASN A 1 154 ? 12.688 -6.433 -15.958 1.00 94.94 154 ASN A C 1
ATOM 1252 O O . ASN A 1 154 ? 13.839 -6.008 -16.061 1.00 94.94 154 ASN A O 1
ATOM 1256 N N . LYS A 1 155 ? 11.766 -6.222 -16.910 1.00 95.31 155 LYS A N 1
ATOM 1257 C CA . LYS A 1 155 ? 12.062 -5.497 -18.159 1.00 95.31 155 LYS A CA 1
ATOM 1258 C C . LYS A 1 155 ? 12.501 -4.058 -17.897 1.00 95.31 155 LYS A C 1
ATOM 1260 O O . LYS A 1 155 ? 13.427 -3.560 -18.538 1.00 95.31 155 LYS A O 1
ATOM 1265 N N . LEU A 1 156 ? 11.870 -3.406 -16.924 1.00 93.88 156 LEU A N 1
ATOM 1266 C CA . LEU A 1 156 ? 12.236 -2.070 -16.482 1.00 93.88 156 LEU A CA 1
ATOM 1267 C C . LEU A 1 156 ? 13.651 -2.036 -15.896 1.00 93.88 156 LEU A C 1
ATOM 1269 O O . LEU A 1 156 ? 14.433 -1.145 -16.239 1.00 93.88 156 LEU A O 1
ATOM 1273 N N . TYR A 1 157 ? 13.995 -2.983 -15.021 1.00 94.31 157 TYR A N 1
ATOM 1274 C CA . TYR A 1 157 ? 15.334 -3.055 -14.441 1.00 94.31 157 TYR A CA 1
ATOM 1275 C C . TYR A 1 157 ? 16.404 -3.355 -15.480 1.00 94.31 157 TYR A C 1
ATOM 1277 O O . TYR A 1 157 ? 17.475 -2.751 -15.416 1.00 94.31 157 TYR A O 1
ATOM 1285 N N . ASP A 1 158 ? 16.125 -4.223 -16.448 1.00 95.75 158 ASP A N 1
ATOM 1286 C CA . ASP A 1 158 ? 17.065 -4.522 -17.526 1.00 95.75 158 ASP A CA 1
ATOM 1287 C C . ASP A 1 158 ? 17.351 -3.278 -18.376 1.00 95.75 158 ASP A C 1
ATOM 1289 O O . ASP A 1 158 ? 18.516 -2.950 -18.626 1.00 95.75 158 ASP A O 1
ATOM 1293 N N . TRP A 1 159 ? 16.312 -2.517 -18.739 1.00 95.69 159 TRP A N 1
ATOM 1294 C CA . TRP A 1 159 ? 16.483 -1.246 -19.444 1.00 95.69 159 TRP A CA 1
ATOM 1295 C C . TRP A 1 159 ? 17.251 -0.211 -18.607 1.00 95.69 159 TRP A C 1
ATOM 1297 O O . TRP A 1 159 ? 18.248 0.341 -19.081 1.00 95.69 159 TRP A O 1
ATOM 1307 N N . ARG A 1 160 ? 16.865 0.009 -17.343 1.00 94.19 160 ARG A N 1
ATOM 1308 C CA . ARG A 1 160 ? 17.552 0.959 -16.444 1.00 94.19 160 ARG A CA 1
ATOM 1309 C C . ARG A 1 160 ? 19.014 0.586 -16.211 1.00 94.19 160 ARG A C 1
ATOM 1311 O O . ARG A 1 160 ? 19.871 1.468 -16.203 1.00 94.19 160 ARG A O 1
ATOM 1318 N N . ARG A 1 161 ? 19.313 -0.706 -16.051 1.00 94.50 161 ARG A N 1
ATOM 1319 C CA . ARG A 1 161 ? 20.684 -1.213 -15.900 1.00 94.50 161 ARG A CA 1
ATOM 1320 C C . ARG A 1 161 ? 21.493 -0.970 -17.167 1.00 94.50 161 ARG A C 1
ATOM 1322 O O . ARG A 1 161 ? 22.639 -0.542 -17.065 1.00 94.50 161 ARG A O 1
ATOM 1329 N N . CYS A 1 162 ? 20.904 -1.189 -18.344 1.00 94.69 162 CYS A N 1
ATOM 1330 C CA . CYS A 1 162 ? 21.558 -0.858 -19.606 1.00 94.69 162 CYS A CA 1
ATOM 1331 C C . CYS A 1 162 ? 21.918 0.633 -19.666 1.00 94.69 162 CYS A C 1
ATOM 1333 O O . CYS A 1 162 ? 23.088 0.967 -19.857 1.00 94.69 162 CYS A O 1
ATOM 1335 N N . VAL A 1 163 ? 20.943 1.519 -19.430 1.00 94.19 163 VAL A N 1
ATOM 1336 C CA . VAL A 1 163 ? 21.158 2.975 -19.459 1.00 94.19 163 VAL A CA 1
ATOM 1337 C C . VAL A 1 163 ? 22.233 3.379 -18.451 1.00 94.19 163 VAL A C 1
ATOM 1339 O O . VAL A 1 163 ? 23.210 4.023 -18.822 1.00 94.19 163 VAL A O 1
ATOM 1342 N N . SER A 1 164 ? 22.113 2.930 -17.198 1.00 93.12 164 SER A N 1
ATOM 1343 C CA . SER A 1 164 ? 23.072 3.243 -16.135 1.00 93.12 164 SER A CA 1
ATOM 1344 C C . SER A 1 164 ? 24.493 2.797 -16.476 1.00 93.12 164 SER A C 1
ATOM 1346 O O . SER A 1 164 ? 25.425 3.571 -16.256 1.00 93.12 164 SER A O 1
ATOM 1348 N N . ASN A 1 165 ? 24.665 1.603 -17.053 1.00 92.75 165 ASN A N 1
ATOM 1349 C CA . ASN A 1 165 ? 25.978 1.102 -17.445 1.00 92.75 165 ASN A CA 1
ATOM 1350 C C . ASN A 1 165 ? 26.647 2.036 -18.459 1.00 92.75 165 ASN A C 1
ATOM 1352 O O . ASN A 1 165 ? 27.787 2.429 -18.250 1.00 92.75 165 ASN A O 1
ATOM 1356 N N . PHE A 1 166 ? 25.957 2.437 -19.529 1.00 90.25 166 PHE A N 1
ATOM 1357 C CA . PHE A 1 166 ? 26.571 3.280 -20.563 1.00 90.25 166 PHE A CA 1
ATOM 1358 C C . PHE A 1 166 ? 26.698 4.753 -20.149 1.00 90.25 166 PHE A C 1
ATOM 1360 O O . PHE A 1 166 ? 27.705 5.385 -20.472 1.00 90.25 166 PHE A O 1
ATOM 1367 N N . SER A 1 167 ? 25.747 5.288 -19.380 1.00 87.44 167 SER A N 1
ATOM 1368 C CA . SER A 1 167 ? 25.829 6.655 -18.850 1.00 87.44 167 SER A CA 1
ATOM 1369 C C . SER A 1 167 ? 26.975 6.826 -17.849 1.00 87.44 167 SER A C 1
ATOM 1371 O O . SER A 1 167 ? 27.634 7.864 -17.851 1.00 87.44 167 SER A O 1
ATOM 1373 N N . PHE A 1 168 ? 27.263 5.810 -17.027 1.00 79.25 168 PHE A N 1
ATOM 1374 C CA . PHE A 1 168 ? 28.352 5.864 -16.046 1.00 79.25 168 PHE A CA 1
ATOM 1375 C C . PHE A 1 168 ? 29.738 5.990 -16.697 1.00 79.25 168 PHE A C 1
ATOM 1377 O O . PHE A 1 168 ? 30.608 6.683 -16.175 1.00 79.25 168 PHE A O 1
ATOM 1384 N N . PHE A 1 169 ? 29.942 5.377 -17.866 1.00 78.19 169 PHE A N 1
ATOM 1385 C CA . PHE A 1 169 ? 31.210 5.458 -18.601 1.00 78.19 169 PHE A CA 1
ATOM 1386 C C . PHE A 1 169 ? 31.353 6.726 -19.459 1.00 78.19 169 PHE A C 1
ATOM 1388 O O . PHE A 1 169 ? 32.288 6.818 -20.253 1.00 78.19 169 PHE A O 1
ATOM 1395 N N . GLY A 1 170 ? 30.444 7.700 -19.323 1.00 78.56 170 GLY A N 1
ATOM 1396 C CA . GLY A 1 170 ? 30.480 8.942 -20.099 1.00 78.56 170 GLY A CA 1
ATOM 1397 C C . GLY A 1 170 ? 30.242 8.726 -21.595 1.00 78.56 170 GLY A C 1
ATOM 1398 O O . GLY A 1 170 ? 30.731 9.507 -22.412 1.00 78.56 170 GLY A O 1
ATOM 1399 N N . ALA A 1 171 ? 29.535 7.653 -21.967 1.00 83.38 171 ALA A N 1
ATOM 1400 C CA . ALA A 1 171 ? 29.171 7.409 -23.355 1.00 83.38 171 ALA A CA 1
ATOM 1401 C C . ALA A 1 171 ? 28.240 8.519 -23.870 1.00 83.38 171 ALA A C 1
ATOM 1403 O O . ALA A 1 171 ? 27.4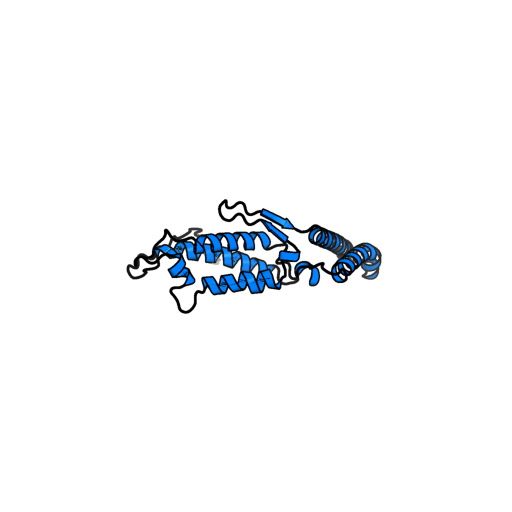33 9.070 -23.118 1.00 83.38 171 ALA A O 1
ATOM 1404 N N . SER A 1 172 ? 28.329 8.832 -25.165 1.00 88.38 172 SER A N 1
ATOM 1405 C CA . SER A 1 172 ? 27.385 9.753 -25.796 1.00 88.38 172 SER A CA 1
ATOM 1406 C C . SER A 1 172 ? 25.970 9.173 -25.786 1.00 88.38 172 SER A C 1
ATOM 1408 O O . SER A 1 172 ? 25.778 7.956 -25.822 1.00 88.38 172 SER A O 1
ATOM 1410 N N . GLU A 1 173 ? 24.967 10.048 -25.812 1.00 87.88 173 GLU A N 1
ATOM 1411 C CA . GLU A 1 173 ? 23.550 9.661 -25.856 1.00 87.88 173 GLU A CA 1
ATOM 1412 C C . GLU A 1 173 ? 23.245 8.694 -27.008 1.00 87.88 173 GLU A C 1
ATOM 1414 O O . GLU A 1 173 ? 22.499 7.737 -26.832 1.00 87.88 173 GLU A O 1
ATOM 1419 N N . THR A 1 174 ? 23.897 8.871 -28.162 1.00 91.25 174 THR A N 1
ATOM 1420 C CA . THR A 1 174 ? 23.783 7.964 -29.314 1.00 91.25 174 THR A CA 1
ATOM 1421 C C . THR A 1 174 ? 24.170 6.525 -28.977 1.00 91.25 174 THR A C 1
ATOM 1423 O O . THR A 1 174 ? 23.471 5.598 -29.369 1.00 91.25 174 THR A O 1
ATOM 1426 N N . VAL A 1 175 ? 25.231 6.324 -28.193 1.00 91.56 175 VAL A N 1
ATOM 1427 C CA . VAL A 1 175 ? 25.671 4.986 -27.775 1.00 91.56 175 VAL A CA 1
ATOM 1428 C C . VAL A 1 175 ? 24.676 4.377 -26.793 1.00 91.56 175 VAL A C 1
ATOM 1430 O O . VAL A 1 175 ? 24.376 3.190 -26.899 1.00 91.56 175 VAL A O 1
ATOM 1433 N N . VAL A 1 176 ? 24.136 5.170 -25.863 1.00 92.62 176 VAL A N 1
ATOM 1434 C CA . VAL A 1 176 ? 23.092 4.702 -24.935 1.00 92.62 176 VAL A CA 1
ATOM 1435 C C . VAL A 1 176 ? 21.854 4.260 -25.716 1.00 92.62 176 VAL A C 1
ATOM 1437 O O . VAL A 1 176 ? 21.355 3.158 -25.489 1.00 92.62 176 VAL A O 1
ATOM 1440 N N . CYS A 1 177 ? 21.401 5.076 -26.670 1.00 92.44 177 CYS A N 1
ATOM 1441 C CA . CYS A 1 177 ? 20.279 4.749 -27.544 1.00 92.44 177 CYS A CA 1
ATOM 1442 C C . CYS A 1 177 ? 20.542 3.449 -28.308 1.00 92.44 177 CYS A C 1
ATOM 1444 O O . CYS A 1 177 ? 19.782 2.499 -28.151 1.00 92.44 177 CYS A O 1
ATOM 1446 N N . ASP A 1 178 ? 21.647 3.354 -29.048 1.00 94.31 178 ASP A N 1
ATOM 1447 C CA . ASP A 1 178 ? 21.949 2.185 -29.882 1.00 94.31 178 ASP A CA 1
ATOM 1448 C C . ASP A 1 178 ? 22.075 0.892 -29.066 1.00 94.31 178 ASP A C 1
ATOM 1450 O O . ASP A 1 178 ? 21.668 -0.182 -29.517 1.00 94.31 178 ASP A O 1
ATOM 1454 N N . LYS A 1 179 ? 22.640 0.972 -27.856 1.00 94.38 179 LYS A N 1
ATOM 1455 C CA . LYS A 1 179 ? 22.874 -0.205 -27.009 1.00 94.38 179 LYS A CA 1
ATOM 1456 C C . LYS A 1 179 ? 21.656 -0.617 -26.191 1.00 94.38 179 LYS A C 1
ATOM 1458 O O . LYS A 1 179 ? 21.484 -1.812 -25.961 1.00 94.38 179 LYS A O 1
ATOM 1463 N N . CYS A 1 180 ? 20.815 0.328 -25.778 1.00 96.25 180 CYS A N 1
ATOM 1464 C CA . CYS A 1 180 ? 19.667 0.058 -24.908 1.00 96.25 180 CYS A CA 1
ATOM 1465 C C . CYS A 1 180 ? 18.321 0.035 -25.637 1.00 96.25 180 CYS A C 1
ATOM 1467 O O . CYS A 1 180 ? 17.307 -0.279 -25.008 1.00 96.25 180 CYS A O 1
ATOM 1469 N N . LEU A 1 181 ? 18.299 0.300 -26.951 1.00 95.75 181 LEU A N 1
ATOM 1470 C CA . LEU A 1 181 ? 17.081 0.294 -27.766 1.00 95.75 181 LEU A CA 1
ATOM 1471 C C . LEU A 1 181 ? 16.331 -1.039 -27.691 1.00 95.75 181 LEU A C 1
ATOM 1473 O O . LEU A 1 181 ? 15.109 -1.036 -27.600 1.00 95.75 181 LEU A O 1
ATOM 1477 N N . ASN A 1 182 ? 17.034 -2.177 -27.690 1.00 95.56 182 ASN A N 1
ATOM 1478 C CA . ASN A 1 182 ? 16.364 -3.477 -27.605 1.00 95.56 182 ASN A CA 1
ATOM 1479 C C . ASN A 1 182 ? 15.635 -3.657 -26.262 1.00 95.56 182 ASN A C 1
ATOM 1481 O O . ASN A 1 182 ? 14.448 -3.965 -26.248 1.00 95.56 182 ASN A O 1
ATOM 1485 N N . SER A 1 183 ? 16.313 -3.387 -25.141 1.00 94.88 183 SER A N 1
ATOM 1486 C CA . SER A 1 183 ? 15.703 -3.454 -23.805 1.00 94.88 183 SER A CA 1
ATOM 1487 C C . SER A 1 183 ? 14.528 -2.486 -23.661 1.00 94.88 183 SER A C 1
ATOM 1489 O O . SER A 1 183 ? 13.506 -2.841 -23.078 1.00 94.88 183 SER A O 1
ATOM 1491 N N . PHE A 1 184 ? 14.647 -1.282 -24.232 1.00 95.69 184 PHE A N 1
ATOM 1492 C CA . PHE A 1 184 ? 13.552 -0.316 -24.270 1.00 95.69 184 PHE A CA 1
ATOM 1493 C C . PHE A 1 184 ? 12.357 -0.839 -25.076 1.00 95.69 184 PHE A C 1
ATOM 1495 O O . PHE A 1 184 ? 11.234 -0.819 -24.582 1.00 95.69 184 PHE A O 1
ATOM 1502 N N . ASN A 1 185 ? 12.586 -1.343 -26.292 1.00 95.94 185 ASN A N 1
ATOM 1503 C CA . ASN A 1 185 ? 11.522 -1.862 -27.151 1.00 95.94 185 ASN A CA 1
ATOM 1504 C C . ASN A 1 185 ? 10.790 -3.034 -26.496 1.00 95.94 185 ASN A C 1
ATOM 1506 O O . ASN A 1 185 ? 9.567 -3.100 -26.565 1.00 95.94 185 ASN A O 1
ATOM 1510 N N . GLU A 1 186 ? 11.512 -3.933 -25.828 1.00 95.44 186 GLU A N 1
ATOM 1511 C CA . GLU A 1 186 ? 10.905 -5.041 -25.094 1.00 95.44 186 GLU A CA 1
ATOM 1512 C C . GLU A 1 186 ? 10.016 -4.575 -23.934 1.00 95.44 186 GLU A C 1
ATOM 1514 O O . GLU A 1 186 ? 8.935 -5.134 -23.731 1.00 95.44 186 GLU A O 1
ATOM 1519 N N . LEU A 1 187 ? 10.464 -3.571 -23.170 1.00 94.62 187 LEU A N 1
ATOM 1520 C CA . LEU A 1 187 ? 9.669 -2.951 -22.109 1.00 94.62 187 LEU A CA 1
ATOM 1521 C C . LEU A 1 187 ? 8.428 -2.269 -22.691 1.00 94.62 187 LEU A C 1
ATOM 1523 O O . LEU A 1 187 ? 7.313 -2.534 -22.245 1.00 94.62 187 LEU A O 1
ATOM 1527 N N . PHE A 1 188 ? 8.616 -1.434 -23.713 1.00 93.81 188 PHE A N 1
ATOM 1528 C CA . PHE A 1 188 ? 7.549 -0.662 -24.340 1.00 93.81 188 PHE A CA 1
ATOM 1529 C C . PHE A 1 188 ? 6.491 -1.561 -24.985 1.00 93.81 188 PHE A C 1
ATOM 1531 O O . PHE A 1 188 ? 5.298 -1.335 -24.806 1.00 93.81 188 PHE A O 1
ATOM 1538 N N . GLN A 1 189 ? 6.902 -2.618 -25.690 1.00 93.88 189 GLN A N 1
ATOM 1539 C CA . GLN A 1 189 ? 5.974 -3.587 -26.275 1.00 93.88 189 GLN A CA 1
ATOM 1540 C C . GLN A 1 189 ? 5.175 -4.329 -25.205 1.00 93.88 189 GLN A C 1
ATOM 1542 O O . GLN A 1 189 ? 3.975 -4.531 -25.381 1.00 93.88 189 GLN A O 1
ATOM 1547 N N . PHE A 1 190 ? 5.815 -4.716 -24.096 1.00 91.81 190 PHE A N 1
ATOM 1548 C CA . PHE A 1 190 ? 5.114 -5.360 -22.988 1.00 91.81 190 PHE A CA 1
ATOM 1549 C C . PHE A 1 190 ? 4.097 -4.411 -22.346 1.00 91.81 190 PHE A C 1
ATOM 1551 O O . PHE A 1 190 ? 2.940 -4.794 -22.184 1.00 91.81 190 PHE A O 1
ATOM 1558 N N . TYR A 1 191 ? 4.504 -3.172 -22.052 1.00 90.31 191 TYR A N 1
ATOM 1559 C CA . TYR A 1 191 ? 3.618 -2.128 -21.536 1.00 90.31 191 TYR A CA 1
ATOM 1560 C C . TYR A 1 191 ? 2.431 -1.879 -22.475 1.00 90.31 191 TYR A C 1
ATOM 1562 O O . TYR A 1 191 ? 1.280 -1.885 -22.047 1.00 90.31 191 TYR A O 1
ATOM 1570 N N . TRP A 1 192 ? 2.690 -1.724 -23.775 1.00 90.06 192 TRP A N 1
ATOM 1571 C CA . TRP A 1 192 ? 1.636 -1.495 -24.756 1.00 90.06 192 TRP A CA 1
ATOM 1572 C C . TRP A 1 192 ? 0.665 -2.673 -24.829 1.00 90.06 192 TRP A C 1
ATOM 1574 O O . TRP A 1 192 ? -0.544 -2.463 -24.849 1.00 90.06 192 TRP A O 1
ATOM 1584 N N . TYR A 1 193 ? 1.177 -3.907 -24.806 1.00 88.44 193 TYR A N 1
ATOM 1585 C CA . TYR A 1 193 ? 0.355 -5.115 -24.801 1.00 88.44 193 TYR A CA 1
ATOM 1586 C C . TYR A 1 193 ? -0.598 -5.153 -23.600 1.00 88.44 193 TYR A C 1
ATOM 1588 O O . TYR A 1 193 ? -1.801 -5.329 -23.794 1.00 88.44 193 TYR A O 1
ATOM 1596 N N . ILE A 1 194 ? -0.099 -4.944 -22.377 1.00 86.25 194 ILE A N 1
ATOM 1597 C CA . ILE A 1 194 ? -0.959 -4.949 -21.181 1.00 86.25 194 ILE A CA 1
ATOM 1598 C C . ILE A 1 194 ? -1.935 -3.765 -21.166 1.00 86.25 194 ILE A C 1
ATOM 1600 O O . ILE A 1 194 ? -3.053 -3.919 -20.688 1.00 86.25 194 ILE A O 1
ATOM 1604 N N . TYR A 1 195 ? -1.548 -2.617 -21.733 1.00 83.88 195 TYR A N 1
ATOM 1605 C CA . TYR A 1 195 ? -2.380 -1.414 -21.790 1.00 83.88 195 TYR A CA 1
ATOM 1606 C C . TYR A 1 195 ? -3.569 -1.556 -22.752 1.00 83.88 195 TYR A C 1
ATOM 1608 O O . TYR A 1 195 ? -4.671 -1.106 -22.445 1.00 83.88 195 TYR A O 1
ATOM 1616 N N . VAL A 1 196 ? -3.368 -2.182 -23.920 1.00 87.00 196 VAL A N 1
ATOM 1617 C CA . VAL A 1 196 ? -4.429 -2.335 -24.936 1.00 87.00 196 VAL A CA 1
ATOM 1618 C C . VAL A 1 196 ? -5.276 -3.594 -24.761 1.00 87.00 196 VAL A C 1
ATOM 1620 O O . VAL A 1 196 ? -6.327 -3.707 -25.394 1.00 87.00 196 VAL A O 1
ATOM 1623 N N . THR A 1 197 ? -4.830 -4.561 -23.953 1.00 86.00 197 THR A N 1
ATOM 1624 C CA . THR A 1 197 ? -5.553 -5.826 -23.781 1.00 86.00 197 THR A CA 1
ATOM 1625 C C . THR A 1 197 ? -6.825 -5.601 -22.957 1.00 86.00 197 THR A C 1
ATOM 1627 O O . THR A 1 197 ? -6.743 -5.186 -21.799 1.00 86.00 197 THR A O 1
ATOM 1630 N N . PRO A 1 198 ? -8.019 -5.910 -23.498 1.00 82.00 198 PRO A N 1
ATOM 1631 C CA . PRO A 1 198 ? -9.261 -5.760 -22.753 1.00 82.00 198 PRO A CA 1
ATOM 1632 C C . PRO A 1 198 ? -9.253 -6.614 -21.483 1.00 82.00 198 PRO A C 1
ATOM 1634 O O . PRO A 1 198 ? -8.846 -7.773 -21.511 1.00 82.00 198 PRO A O 1
ATOM 1637 N N . SER A 1 199 ? -9.799 -6.080 -20.391 1.00 79.94 199 SER A N 1
ATOM 1638 C CA . SER A 1 199 ? -9.923 -6.771 -19.092 1.00 79.94 199 SER A CA 1
ATOM 1639 C C . SER A 1 199 ? -8.607 -7.025 -18.344 1.00 79.94 199 SER A C 1
ATOM 1641 O O . SER A 1 199 ? -8.627 -7.696 -17.312 1.00 79.94 199 SER A O 1
ATOM 1643 N N . VAL A 1 200 ? -7.481 -6.480 -18.813 1.00 79.38 200 VAL A N 1
ATOM 1644 C CA . VAL A 1 200 ? -6.235 -6.433 -18.040 1.00 79.38 200 VAL A CA 1
ATOM 1645 C C . VAL A 1 200 ? -6.203 -5.114 -17.275 1.00 79.38 200 VAL A C 1
ATOM 1647 O O . VAL A 1 200 ? -6.190 -4.040 -17.868 1.00 79.38 200 VAL A O 1
ATOM 1650 N N . ASN A 1 201 ? -6.215 -5.193 -15.944 1.00 80.56 201 ASN A N 1
ATOM 1651 C CA . ASN A 1 201 ? -5.980 -4.037 -15.084 1.00 80.56 201 ASN A CA 1
ATOM 1652 C C . ASN A 1 201 ? -4.507 -4.010 -14.670 1.00 80.56 201 ASN A C 1
ATOM 1654 O O . ASN A 1 201 ? -3.901 -5.056 -14.449 1.00 80.56 201 ASN A O 1
ATOM 1658 N N . PHE A 1 202 ? -3.944 -2.816 -14.518 1.00 84.69 202 PHE A N 1
ATOM 1659 C CA . PHE A 1 202 ? -2.598 -2.603 -13.991 1.00 84.69 202 PHE A CA 1
ATOM 1660 C C . PHE A 1 202 ? -2.646 -1.569 -12.864 1.00 84.69 202 PHE A C 1
ATOM 1662 O O . PHE A 1 202 ? -3.519 -0.695 -12.835 1.00 84.69 202 PHE A O 1
ATOM 1669 N N . CYS A 1 203 ? -1.732 -1.702 -11.904 1.00 92.44 203 CYS A N 1
ATOM 1670 C CA . CYS A 1 203 ? -1.609 -0.745 -10.814 1.00 92.44 203 CYS A CA 1
ATOM 1671 C C . CYS A 1 203 ? -0.837 0.503 -11.247 1.00 92.44 203 CYS A C 1
ATOM 1673 O O . CYS A 1 203 ? -0.142 0.516 -12.269 1.00 92.44 203 CYS A O 1
ATOM 1675 N N . LEU A 1 204 ? -0.921 1.539 -10.418 1.00 92.19 204 LEU A N 1
ATOM 1676 C CA . LEU A 1 204 ? -0.237 2.807 -10.633 1.00 92.19 204 LEU A CA 1
ATOM 1677 C C . LEU A 1 204 ? 1.284 2.631 -10.776 1.00 92.19 204 LEU A C 1
ATOM 1679 O O . LEU A 1 204 ? 1.883 3.277 -11.628 1.00 92.19 204 LEU A O 1
ATOM 1683 N N . ASP A 1 205 ? 1.888 1.688 -10.042 1.00 91.38 205 ASP A N 1
ATOM 1684 C CA . ASP A 1 205 ? 3.326 1.401 -10.122 1.00 91.38 205 ASP A CA 1
ATOM 1685 C C . ASP A 1 205 ? 3.801 1.022 -11.534 1.00 91.38 205 ASP A C 1
ATOM 1687 O O . ASP A 1 205 ? 4.976 1.215 -11.855 1.00 91.38 205 ASP A O 1
ATOM 1691 N N . VAL A 1 206 ? 2.916 0.456 -12.360 1.00 89.81 206 VAL A N 1
ATOM 1692 C CA . VAL A 1 206 ? 3.193 0.100 -13.759 1.00 89.81 206 VAL A CA 1
ATOM 1693 C C . VAL A 1 206 ? 2.899 1.277 -14.689 1.00 89.81 206 VAL A C 1
ATOM 1695 O O . VAL A 1 206 ? 3.642 1.503 -15.635 1.00 89.81 206 VAL A O 1
ATOM 1698 N N . GLU A 1 207 ? 1.843 2.043 -14.415 1.00 86.25 207 GLU A N 1
ATOM 1699 C CA . GLU A 1 207 ? 1.412 3.159 -15.266 1.00 86.25 207 GLU A CA 1
ATOM 1700 C C . GLU A 1 207 ? 2.372 4.351 -15.248 1.00 86.25 207 GLU A C 1
ATOM 1702 O O . GLU A 1 207 ? 2.585 4.999 -16.269 1.00 86.25 207 GLU A O 1
ATOM 1707 N N . THR A 1 208 ? 2.938 4.673 -14.085 1.00 83.12 208 THR A N 1
ATOM 1708 C CA . THR A 1 208 ? 3.687 5.924 -13.888 1.00 83.12 208 THR A CA 1
ATOM 1709 C C . THR A 1 208 ? 5.198 5.766 -14.042 1.00 83.12 208 THR A C 1
ATOM 1711 O O . THR A 1 208 ? 5.952 6.579 -13.503 1.00 83.12 208 THR A O 1
ATOM 1714 N N . THR A 1 209 ? 5.659 4.698 -14.696 1.00 75.75 209 THR A N 1
ATOM 1715 C CA . THR A 1 209 ? 7.084 4.347 -14.794 1.00 75.75 209 THR A CA 1
ATOM 1716 C C . THR A 1 209 ? 7.587 4.313 -16.219 1.00 75.75 209 THR A C 1
ATOM 1718 O O . THR A 1 209 ? 8.721 4.806 -16.418 1.00 75.75 209 THR A O 1
#

Foldseek 3Di:
DDDDDDDDDPDPDDPPPPPPDPPLCQPPPPPQQLSQLVVLVVQLVVLLVLLVVQQVVCVVVNDSLPGRVVSVLSNVLSVVVLCPQQPTAGNVRHGSSCVQCPPDPDRPSVVSVCCSVVVRCVLQVSVLFKDWDDDSPVSPIDMDGDPLNVVLVVLVVVLVVLLCVCVVVVHDPVVSCVRSVVSVVSNVVSLVCLVPDPPRDDGSNNVRD

InterPro domains:
  IPR019172 Osteopetrosis-associated transmembrane protein 1 precursor [PF09777] (37-208)
  IPR019172 Osteopetrosis-associated transmembrane protein 1 precursor [PTHR15644] (23-208)

Sequence (209 aa):
MNGVVAFYAISLFCSYAVANGRLNYVSENPWDLNSPCQPYIEDFAEASSRMIRCAAVYSSPPKVCTYCTEEYIAFKQIEYKLRKLENVFSRDNTTCNRVIYENYLISYVSEVSTTITTSIWENSRCSSCVNISWHFETNNTEYAYYNDTIKFENKLYDWRRCVSNFSFFGASETVVCDKCLNSFNELFQFYWYIYVTPSVNFCLDVETT

pLDDT: mean 86.47, std 17.73, range [33.59, 98.62]